Protein AF-U9UAR3-F1 (afdb_monomer)

Mean predicted aligned error: 10.17 Å

Foldseek 3Di:
DDDDDDDDDDDDDDDDDDDDDDDDDPPDPPPLQFAPDPDDPDPLDDPVVVSVVVCLLPVDPRPWHKDFAWQDKCVVQHQFLVSQCVGQAQFAQKKKWFAFPPFQKIKIKTGRGGAAAPQAAAFDQSIWIKMDGNVDDRVPIDIWTFQGRRQQWGNHSQWHGDGGPFQWTQHDRRSAFIFHDDDGTPDGRDPDRHGTHTPMMIMTRMDTDDD

Radius of gyration: 23.82 Å; Cα contacts (8 Å, |Δi|>4): 448; chains: 1; bounding box: 65×78×50 Å

Sequence (211 aa):
TKEIEPEAQTFEKIETQSTSTSNIPNIKPQIFRSANITNINSRIITLEHARLISKWINGLDVNASYEFKLIFRGSRNGFTSKKFHSICDNKSHTVTIIKVRDSSEILGGYNPIDWKSGGYYTATNDSFIFSFDENQDINNHILSRVMDSDVAISNHTQRGPSFGEKDLILRGASLDNCVCSKTFYDKAIRNSSSKFSLEDYEIFQITKKIF

pLDDT: mean 85.09, std 21.93, range [29.12, 98.88]

Structure (mmCIF, N/CA/C/O backbone):
data_AF-U9UAR3-F1
#
_entry.id   AF-U9UAR3-F1
#
loop_
_atom_site.group_PDB
_atom_site.id
_atom_site.type_symbol
_atom_site.label_atom_id
_atom_site.label_alt_id
_atom_site.label_comp_id
_atom_site.label_asym_id
_atom_site.label_entity_id
_atom_site.label_seq_id
_atom_site.pdbx_PDB_ins_code
_atom_site.Cartn_x
_atom_site.Cartn_y
_atom_site.Cartn_z
_atom_site.occupancy
_atom_site.B_iso_or_equiv
_atom_site.auth_seq_id
_atom_site.auth_comp_id
_atom_site.auth_asym_id
_atom_site.auth_atom_id
_atom_site.pdbx_PDB_model_num
ATOM 1 N N . THR A 1 1 ? -42.049 56.195 -35.254 1.00 50.53 1 THR A N 1
ATOM 2 C CA . THR A 1 1 ? -41.086 55.263 -34.637 1.00 50.53 1 THR A CA 1
ATOM 3 C C . THR A 1 1 ? -40.754 55.797 -33.261 1.00 50.53 1 THR A C 1
ATOM 5 O O . THR A 1 1 ? -40.075 56.806 -33.160 1.00 50.53 1 THR A O 1
ATOM 8 N N . LYS A 1 2 ? -41.373 55.230 -32.221 1.00 41.03 2 LYS A N 1
ATOM 9 C CA . LYS A 1 2 ? -41.191 55.627 -30.818 1.00 41.03 2 LYS A CA 1
ATOM 10 C C . LYS A 1 2 ? -40.773 54.392 -30.021 1.00 41.03 2 LYS A C 1
ATOM 12 O O . LYS A 1 2 ? -41.342 53.325 -30.240 1.00 41.03 2 LYS A O 1
ATOM 17 N N . GLU A 1 3 ? -39.762 54.581 -29.181 1.00 41.19 3 GLU A N 1
ATOM 18 C CA . GLU A 1 3 ? -39.211 53.641 -28.201 1.00 41.19 3 GLU A CA 1
ATOM 19 C C . GLU A 1 3 ? -40.262 53.170 -27.193 1.00 41.19 3 GLU A C 1
ATOM 21 O O . GLU A 1 3 ? -41.165 53.933 -26.843 1.00 41.19 3 GLU A O 1
ATOM 26 N N . ILE A 1 4 ? -40.093 51.943 -26.691 1.00 42.28 4 ILE A N 1
ATOM 27 C CA . ILE A 1 4 ? -40.690 51.472 -25.437 1.00 42.28 4 ILE A CA 1
ATOM 28 C C . ILE A 1 4 ? -39.623 50.633 -24.709 1.00 42.28 4 ILE A C 1
ATOM 30 O O . ILE A 1 4 ? -39.126 49.649 -25.258 1.00 42.28 4 ILE A O 1
ATOM 34 N N . GLU A 1 5 ? -39.247 51.086 -23.510 1.00 48.34 5 GLU A N 1
ATOM 35 C CA . GLU A 1 5 ? -38.383 50.417 -22.523 1.00 48.34 5 GLU A CA 1
ATOM 36 C C . GLU A 1 5 ? -39.034 49.148 -21.930 1.00 48.34 5 GLU A C 1
ATOM 38 O O . GLU A 1 5 ? -40.257 49.007 -21.979 1.00 48.34 5 GLU A O 1
ATOM 43 N N . PRO A 1 6 ? -38.252 48.222 -21.338 1.00 37.41 6 PRO A N 1
ATOM 44 C CA . PRO A 1 6 ? -38.788 46.990 -20.769 1.00 37.41 6 PRO A CA 1
ATOM 45 C C . PRO A 1 6 ? -39.408 47.204 -19.377 1.00 37.41 6 PRO A C 1
ATOM 47 O O . PRO A 1 6 ? -38.785 47.776 -18.483 1.00 37.41 6 PRO A O 1
ATOM 50 N N . GLU A 1 7 ? -40.615 46.672 -19.166 1.00 40.31 7 GLU A N 1
ATOM 51 C CA . GLU A 1 7 ? -41.246 46.589 -17.845 1.00 40.31 7 GLU A CA 1
ATOM 52 C C . GLU A 1 7 ? -40.621 45.465 -17.000 1.00 40.31 7 GLU A C 1
ATOM 54 O O . GLU A 1 7 ? -40.504 44.314 -17.426 1.00 40.31 7 GLU A O 1
ATOM 59 N N . ALA A 1 8 ? -40.234 45.811 -15.771 1.00 36.25 8 ALA A N 1
ATOM 60 C CA . ALA A 1 8 ? -39.782 44.881 -14.747 1.00 36.25 8 ALA A CA 1
ATOM 61 C C . ALA A 1 8 ? -40.973 44.109 -14.154 1.00 36.25 8 ALA A C 1
ATOM 63 O O . ALA A 1 8 ? -41.923 44.714 -13.661 1.00 36.25 8 ALA A O 1
ATOM 64 N N . GLN A 1 9 ? -40.903 42.776 -14.150 1.00 37.38 9 GLN A N 1
ATOM 65 C CA . GLN A 1 9 ? -41.860 41.930 -13.434 1.00 37.38 9 GLN A CA 1
ATOM 66 C C . GLN A 1 9 ? -41.361 41.631 -12.017 1.00 37.38 9 GLN A C 1
ATOM 68 O O . GLN A 1 9 ? -40.320 41.010 -11.803 1.00 37.38 9 GLN A O 1
ATOM 73 N N . THR A 1 10 ? -42.139 42.100 -11.050 1.00 32.00 10 THR A N 1
ATOM 74 C CA . THR A 1 10 ? -42.071 41.804 -9.620 1.00 32.00 10 THR A CA 1
ATOM 75 C C . THR A 1 10 ? -42.474 40.351 -9.359 1.00 32.00 10 THR A C 1
ATOM 77 O O . THR A 1 10 ? -43.564 39.929 -9.733 1.00 32.00 10 THR A O 1
ATOM 80 N N . PHE A 1 11 ? -41.619 39.588 -8.675 1.00 35.88 11 PHE A N 1
ATOM 81 C CA . PHE A 1 11 ? -41.971 38.260 -8.170 1.00 35.88 11 PHE A CA 1
ATOM 82 C C . PHE A 1 11 ? -42.645 38.388 -6.801 1.00 35.88 11 PHE A C 1
ATOM 84 O O . PHE A 1 11 ? -42.019 38.806 -5.825 1.00 35.88 11 PHE A O 1
ATOM 91 N N . GLU A 1 12 ? -43.926 38.026 -6.734 1.00 35.41 12 GLU A N 1
ATOM 92 C CA . GLU A 1 12 ? -44.655 37.858 -5.479 1.00 35.41 12 GLU A CA 1
ATOM 93 C C . GLU A 1 12 ? -44.109 36.666 -4.682 1.00 35.41 12 GLU A C 1
ATOM 95 O O . GLU A 1 12 ? -43.843 35.579 -5.198 1.00 35.41 12 GLU A O 1
ATOM 100 N N . LYS A 1 13 ? -43.935 36.903 -3.383 1.00 36.81 13 LYS A N 1
ATOM 101 C CA . LYS A 1 13 ? -43.425 35.962 -2.393 1.00 36.81 13 LYS A CA 1
ATOM 102 C C . LYS A 1 13 ? -44.577 35.061 -1.941 1.00 36.81 13 LYS A C 1
ATOM 104 O O . LYS A 1 13 ? -45.464 35.524 -1.231 1.00 36.81 13 LYS A O 1
ATOM 109 N N . ILE A 1 14 ? -44.561 33.785 -2.323 1.00 33.44 14 ILE A N 1
ATOM 110 C CA . ILE A 1 14 ? -45.525 32.802 -1.811 1.00 33.44 14 ILE A CA 1
ATOM 111 C C . ILE A 1 14 ? -44.894 32.076 -0.621 1.00 33.44 14 ILE A C 1
ATOM 113 O O . ILE A 1 14 ? -44.074 31.173 -0.780 1.00 33.44 14 ILE A O 1
ATOM 117 N N . GLU A 1 15 ? -45.280 32.489 0.586 1.00 37.28 15 GLU A N 1
ATOM 118 C CA . GLU A 1 15 ? -45.146 31.677 1.797 1.00 37.28 15 GLU A CA 1
ATOM 119 C C . GLU A 1 15 ? -46.150 30.522 1.735 1.00 37.28 15 GLU A C 1
ATOM 121 O O . GLU A 1 15 ? -47.346 30.735 1.538 1.00 37.28 15 GLU A O 1
ATOM 126 N N . THR A 1 16 ? -45.676 29.292 1.928 1.00 30.34 16 THR A N 1
ATOM 127 C CA . THR A 1 16 ? -46.547 28.144 2.203 1.00 30.34 16 THR A CA 1
ATOM 128 C C . THR A 1 16 ? -46.107 27.410 3.460 1.00 30.34 16 THR A C 1
ATOM 130 O O . THR A 1 16 ? -44.930 27.322 3.802 1.00 30.34 16 THR A O 1
ATOM 133 N N . GLN A 1 17 ? -47.142 26.987 4.176 1.00 29.67 17 GLN A N 1
ATOM 134 C CA . GLN A 1 17 ? -47.210 26.670 5.591 1.00 29.67 17 GLN A CA 1
ATOM 135 C C . GLN A 1 17 ? 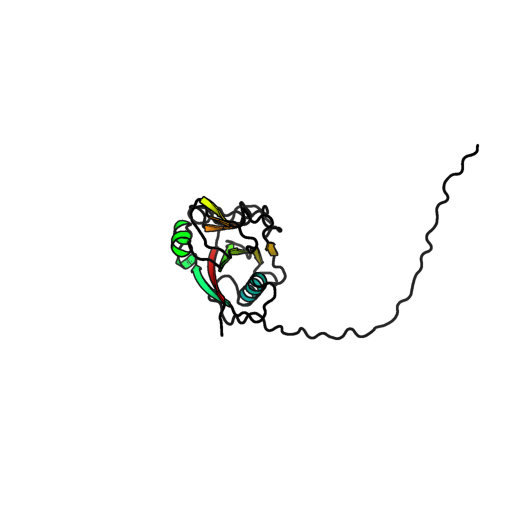-46.470 25.394 5.992 1.00 29.67 17 GLN A C 1
ATOM 137 O O . GLN A 1 17 ? -46.349 24.427 5.244 1.00 29.67 17 GLN A O 1
ATOM 142 N N . SER A 1 18 ? -46.062 25.394 7.255 1.00 38.06 18 SER A N 1
ATOM 143 C CA . SER A 1 18 ? -45.643 24.238 8.030 1.00 38.06 18 SER A CA 1
ATOM 144 C C . SER A 1 18 ? -46.792 23.241 8.230 1.00 38.06 18 SER A C 1
ATOM 146 O O . SER A 1 18 ? -47.824 23.575 8.807 1.00 38.06 18 SER A O 1
ATOM 148 N N . THR A 1 19 ? -46.574 21.980 7.849 1.00 29.12 19 THR A N 1
ATOM 149 C CA . THR A 1 19 ? -47.419 20.848 8.264 1.00 29.12 19 THR A CA 1
ATOM 150 C C . THR A 1 19 ? -46.572 19.638 8.662 1.00 29.12 19 THR A C 1
ATOM 152 O O . THR A 1 19 ? -45.932 18.998 7.834 1.00 29.12 19 THR A O 1
ATOM 155 N N . SER A 1 20 ? -46.576 19.386 9.973 1.00 31.42 20 SER A N 1
ATOM 156 C CA . SER A 1 20 ? -46.607 18.096 10.683 1.00 31.42 20 SER A CA 1
ATOM 157 C C . SER A 1 20 ? -46.073 16.820 10.006 1.00 31.42 20 SER A C 1
ATOM 159 O O . SER A 1 20 ? -46.693 16.258 9.108 1.00 31.42 20 SER A O 1
ATOM 161 N N . THR A 1 21 ? -44.993 16.306 10.604 1.00 42.50 21 THR A N 1
ATOM 162 C CA . THR A 1 21 ? -44.703 14.893 10.931 1.00 42.50 21 THR A CA 1
ATOM 163 C C . THR A 1 21 ? -45.457 13.804 10.155 1.00 42.50 21 THR A C 1
ATOM 165 O O . THR A 1 21 ? -46.559 13.405 10.536 1.00 42.50 21 THR A O 1
ATOM 168 N N . SER A 1 22 ? -44.779 13.195 9.181 1.00 33.50 22 SER A N 1
ATOM 169 C CA . SER A 1 22 ? -45.100 11.858 8.675 1.00 33.50 22 SER A CA 1
ATOM 170 C C . SER A 1 22 ? -43.899 10.924 8.855 1.00 33.50 22 SER A C 1
ATOM 172 O O . SER A 1 22 ? -42.832 11.150 8.289 1.00 33.50 22 SER A O 1
ATOM 174 N N . ASN A 1 23 ? -44.107 9.900 9.684 1.00 39.69 23 ASN A N 1
ATOM 175 C CA . ASN A 1 23 ? -43.283 8.721 9.959 1.00 39.69 23 ASN A CA 1
ATOM 176 C C . ASN A 1 23 ? -42.205 8.389 8.911 1.00 39.69 23 ASN A C 1
ATOM 178 O O . ASN A 1 23 ? -42.493 7.783 7.879 1.00 39.69 23 ASN A O 1
ATOM 182 N N . ILE A 1 24 ? -40.945 8.682 9.238 1.00 39.97 24 ILE A N 1
ATOM 183 C CA . ILE A 1 24 ? -39.793 8.055 8.586 1.00 39.97 24 ILE A CA 1
ATOM 184 C C . ILE A 1 24 ? -39.652 6.661 9.213 1.00 39.97 24 ILE A C 1
ATOM 186 O O . ILE A 1 24 ? -39.483 6.578 10.435 1.00 39.97 24 ILE A O 1
ATOM 190 N N . PRO A 1 25 ? -39.734 5.556 8.449 1.00 32.88 25 PRO A N 1
ATOM 191 C CA . PRO A 1 25 ? -39.478 4.237 9.002 1.00 32.88 25 PRO A CA 1
ATOM 192 C C . PRO A 1 25 ? -38.058 4.230 9.556 1.00 32.88 25 PRO A C 1
ATOM 194 O O . PRO A 1 25 ? -37.105 4.532 8.840 1.00 32.88 25 PRO A O 1
ATOM 197 N N . ASN A 1 26 ? -37.921 3.904 10.838 1.00 37.69 26 ASN A N 1
ATOM 198 C CA . ASN A 1 26 ? -36.631 3.709 11.474 1.00 37.69 26 ASN A CA 1
ATOM 199 C C . ASN A 1 26 ? -35.983 2.466 10.844 1.00 37.69 26 ASN A C 1
ATOM 201 O O . ASN A 1 26 ? -36.207 1.335 11.286 1.00 37.69 26 ASN A O 1
ATOM 205 N N . ILE A 1 27 ? -35.247 2.668 9.748 1.00 40.50 27 ILE A N 1
ATOM 206 C CA . ILE A 1 27 ? -34.432 1.636 9.122 1.00 40.50 27 ILE A CA 1
ATOM 207 C C . ILE A 1 27 ? -33.310 1.359 10.117 1.00 40.50 27 ILE A C 1
ATOM 209 O O . ILE A 1 27 ? -32.297 2.055 10.147 1.00 40.50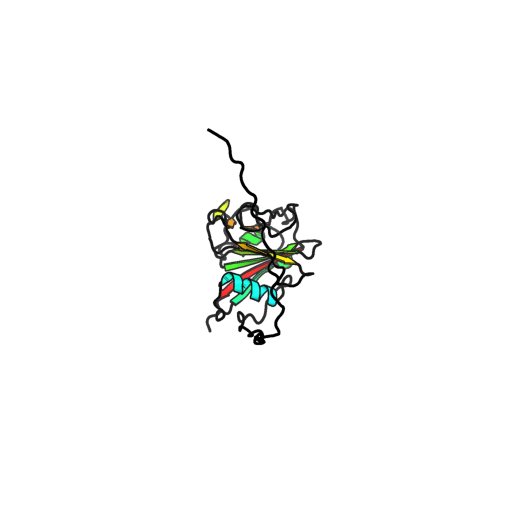 27 ILE A O 1
ATOM 213 N N . LYS A 1 28 ? -33.509 0.343 10.966 1.00 40.50 28 LYS A N 1
ATOM 214 C CA . LYS A 1 28 ? -32.413 -0.257 11.730 1.00 40.50 28 LYS A CA 1
ATOM 215 C C . LYS A 1 28 ? -31.268 -0.507 10.746 1.00 40.50 28 LYS A C 1
ATOM 217 O O . LYS A 1 28 ? -31.549 -1.072 9.685 1.00 40.50 28 LYS A O 1
ATOM 222 N N . PRO A 1 29 ? -30.019 -0.120 11.060 1.00 42.44 29 PRO A N 1
ATOM 223 C CA . PRO A 1 29 ? -28.899 -0.408 10.183 1.00 42.44 29 PRO A CA 1
ATOM 224 C C . PRO A 1 29 ? -28.884 -1.917 9.972 1.00 42.44 29 PRO A C 1
ATOM 226 O O . PRO A 1 29 ? -28.673 -2.686 10.912 1.00 42.44 29 PRO A O 1
ATOM 229 N N . GLN A 1 30 ? -29.216 -2.349 8.753 1.00 40.97 30 GLN A N 1
ATOM 230 C CA . GLN A 1 30 ? -29.064 -3.744 8.400 1.00 40.97 30 GLN A CA 1
ATOM 231 C C . GLN A 1 30 ? -27.583 -4.036 8.566 1.00 40.97 30 GLN A C 1
ATOM 233 O O . GLN A 1 30 ? -26.743 -3.430 7.901 1.00 40.97 30 GLN A O 1
ATOM 238 N N . ILE A 1 31 ? -27.268 -4.930 9.499 1.00 48.50 31 ILE A N 1
ATOM 239 C CA . ILE A 1 31 ? -25.950 -5.532 9.611 1.00 48.50 31 ILE A CA 1
ATOM 240 C C . ILE A 1 31 ? -25.782 -6.341 8.326 1.00 48.50 31 ILE A C 1
ATOM 242 O O . ILE A 1 31 ? -26.127 -7.519 8.250 1.00 48.50 31 ILE A O 1
ATOM 246 N N . PHE A 1 32 ? -25.318 -5.667 7.276 1.00 42.44 32 PHE A N 1
ATOM 247 C CA . PHE A 1 32 ? -24.764 -6.313 6.108 1.00 42.44 32 PHE A CA 1
ATOM 248 C C . PHE A 1 32 ? -23.647 -7.196 6.643 1.00 42.44 32 PHE A C 1
ATOM 250 O O . PHE A 1 32 ? -22.717 -6.703 7.285 1.00 42.44 32 PHE A O 1
ATOM 257 N N . ARG A 1 33 ? -23.770 -8.510 6.446 1.00 49.16 33 ARG A N 1
ATOM 258 C CA . ARG A 1 33 ? -22.692 -9.454 6.732 1.00 49.16 33 ARG A CA 1
ATOM 259 C C . ARG A 1 33 ? -21.509 -9.028 5.863 1.00 49.16 33 ARG A C 1
ATOM 261 O O . ARG A 1 33 ? -21.483 -9.282 4.667 1.00 49.16 33 ARG A O 1
ATOM 268 N N . SER A 1 34 ? -20.609 -8.253 6.460 1.00 55.12 34 SER A N 1
ATOM 269 C CA . SER A 1 34 ? -19.388 -7.752 5.842 1.00 55.12 34 SER A CA 1
ATOM 270 C C . SER A 1 34 ? -18.512 -8.929 5.434 1.00 55.12 34 SER A C 1
ATOM 272 O O . SER A 1 34 ? -18.626 -9.989 6.051 1.00 55.12 34 SER A O 1
ATOM 274 N N . ALA A 1 35 ? -17.581 -8.713 4.498 1.00 58.19 35 ALA A N 1
ATOM 275 C CA . ALA A 1 35 ? -16.504 -9.653 4.186 1.00 58.19 35 ALA A CA 1
ATOM 276 C C . ALA A 1 35 ? -16.041 -10.402 5.452 1.00 58.19 35 ALA A C 1
ATOM 278 O O . ALA A 1 35 ? -15.703 -9.766 6.458 1.00 58.19 35 ALA A O 1
ATOM 279 N N . ASN A 1 36 ? -16.080 -11.741 5.420 1.00 65.81 36 ASN A N 1
ATOM 280 C CA . ASN A 1 36 ? -15.777 -12.602 6.571 1.00 65.81 36 ASN A CA 1
ATOM 281 C C . ASN A 1 36 ? -14.267 -12.595 6.863 1.00 65.81 36 ASN A C 1
ATOM 283 O O . ASN A 1 36 ? -13.574 -13.588 6.641 1.00 65.81 36 ASN A O 1
ATOM 287 N N . ILE A 1 37 ? -13.752 -11.456 7.320 1.00 69.25 37 ILE A N 1
ATOM 288 C CA . ILE A 1 37 ? -12.420 -11.299 7.892 1.00 69.25 37 ILE A CA 1
ATOM 289 C C . ILE A 1 37 ? -12.605 -11.350 9.403 1.00 69.25 37 ILE A C 1
ATOM 291 O O . ILE A 1 37 ? -13.311 -10.520 9.992 1.00 69.25 37 ILE A O 1
ATOM 295 N N . THR A 1 38 ? -12.005 -12.360 10.022 1.00 74.69 38 THR A N 1
ATOM 296 C CA . THR A 1 38 ? -12.091 -12.603 11.467 1.00 74.69 38 THR A CA 1
ATOM 297 C C . THR A 1 38 ? -10.845 -12.138 12.207 1.00 74.69 38 THR A C 1
ATOM 299 O O . THR A 1 38 ? -10.922 -11.857 13.397 1.00 74.69 38 THR A O 1
ATOM 302 N N . ASN A 1 39 ? -9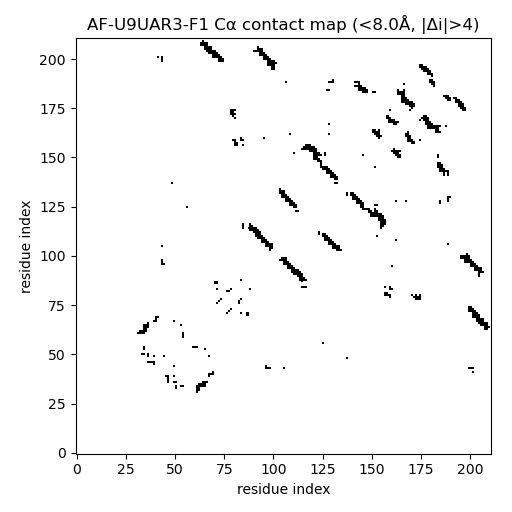.711 -12.028 11.514 1.00 84.31 39 ASN A N 1
ATOM 303 C CA . ASN A 1 39 ? -8.455 -11.554 12.072 1.00 84.31 39 ASN A CA 1
ATOM 304 C C . ASN A 1 39 ? -7.565 -10.960 10.969 1.00 84.31 39 ASN A C 1
ATOM 306 O O . ASN A 1 39 ? -7.660 -11.358 9.807 1.00 84.31 39 ASN A O 1
ATOM 310 N N . ILE A 1 40 ? -6.680 -10.043 11.350 1.00 93.00 40 ILE A N 1
ATOM 311 C CA . ILE A 1 40 ? -5.589 -9.532 10.525 1.00 93.00 40 ILE A CA 1
ATOM 312 C C . ILE A 1 40 ? -4.319 -9.438 11.378 1.00 93.00 40 ILE A C 1
ATOM 314 O O . ILE A 1 40 ? -4.330 -8.886 12.473 1.00 93.00 40 ILE A O 1
ATOM 318 N N . ASN A 1 41 ? -3.201 -9.963 10.870 1.00 95.69 41 ASN A N 1
ATOM 319 C CA . ASN A 1 41 ? -1.889 -9.805 11.505 1.00 95.69 41 ASN A CA 1
ATOM 320 C C . ASN A 1 41 ? -1.256 -8.477 11.069 1.00 95.69 41 ASN A C 1
ATOM 322 O O . ASN A 1 41 ? -0.301 -8.462 10.293 1.00 95.69 41 ASN A O 1
ATOM 326 N N . SER A 1 42 ? -1.831 -7.378 11.545 1.00 97.50 42 SER A N 1
ATOM 327 C CA . SER A 1 42 ? -1.402 -6.013 11.252 1.00 97.50 42 SER A CA 1
ATOM 328 C C . SER A 1 42 ? -0.998 -5.299 12.537 1.00 97.50 42 SER A C 1
ATOM 330 O O . SER A 1 42 ? -1.614 -5.508 13.583 1.00 97.50 42 SER A O 1
ATOM 332 N N . ARG A 1 43 ? 0.041 -4.463 12.456 1.00 97.81 43 ARG A N 1
ATOM 333 C CA . ARG A 1 43 ? 0.430 -3.537 13.536 1.00 97.81 43 ARG A CA 1
ATOM 334 C C . ARG A 1 43 ? 0.006 -2.094 13.262 1.00 97.81 43 ARG A C 1
ATOM 336 O O . ARG A 1 43 ? 0.124 -1.280 14.167 1.00 97.81 43 ARG A O 1
ATOM 343 N N . ILE A 1 44 ? -0.447 -1.794 12.042 1.00 98.44 44 ILE A N 1
ATOM 344 C CA . ILE A 1 44 ? -0.753 -0.428 11.588 1.00 98.44 44 ILE A CA 1
ATOM 345 C C . ILE A 1 44 ? -2.266 -0.209 11.494 1.00 98.44 44 ILE A C 1
ATOM 347 O O . ILE A 1 44 ? -2.792 0.776 11.989 1.00 98.44 44 ILE A O 1
ATOM 351 N N . ILE A 1 45 ? -2.986 -1.144 10.875 1.00 97.75 45 ILE A N 1
ATOM 352 C CA . ILE A 1 45 ? -4.441 -1.074 10.696 1.00 97.75 45 ILE A CA 1
ATOM 353 C C . ILE A 1 45 ? -5.197 -2.092 11.551 1.00 97.75 45 ILE A C 1
ATOM 355 O O . ILE A 1 45 ? -4.690 -3.171 11.869 1.00 97.75 45 ILE A O 1
ATOM 359 N N . THR A 1 46 ? -6.449 -1.764 11.864 1.00 95.81 46 THR A N 1
ATOM 360 C CA . THR A 1 46 ? -7.391 -2.644 12.571 1.00 95.81 46 THR A CA 1
ATOM 361 C C . THR A 1 46 ? -8.152 -3.570 11.612 1.00 95.81 46 THR A C 1
ATOM 363 O O . THR A 1 46 ? -8.069 -3.463 10.386 1.00 95.81 46 THR A O 1
ATOM 366 N N . LEU A 1 47 ? -8.962 -4.472 12.174 1.00 92.56 47 LEU A N 1
ATOM 367 C CA . LEU A 1 47 ? -9.849 -5.341 11.399 1.00 92.56 47 LEU A CA 1
ATOM 368 C C . LEU A 1 47 ? -10.904 -4.560 10.591 1.00 92.56 47 LEU A C 1
ATOM 370 O O . LEU A 1 47 ? -11.293 -4.992 9.508 1.00 92.56 47 LEU A O 1
ATOM 374 N N . GLU A 1 48 ? -11.361 -3.413 11.093 1.00 92.75 48 GLU A N 1
ATOM 375 C CA . GLU A 1 48 ? -12.355 -2.576 10.410 1.00 92.75 48 GLU A CA 1
ATOM 376 C C . GLU A 1 48 ? -11.785 -1.943 9.140 1.00 92.75 48 GLU A C 1
ATOM 378 O O . GLU A 1 48 ? -12.407 -2.029 8.080 1.00 92.75 48 GLU A O 1
ATOM 383 N N . HIS A 1 49 ? -10.555 -1.432 9.210 1.00 95.81 49 HIS A N 1
ATOM 384 C CA . HIS A 1 49 ? -9.805 -0.972 8.042 1.00 95.81 49 HIS A CA 1
ATOM 385 C C . HIS A 1 49 ? -9.669 -2.078 6.989 1.00 95.81 49 HIS A C 1
ATOM 387 O O . HIS A 1 49 ? -9.960 -1.857 5.815 1.00 95.81 49 HIS A O 1
ATOM 393 N N . ALA A 1 50 ? -9.301 -3.297 7.399 1.00 93.94 50 ALA A N 1
ATOM 394 C CA . ALA A 1 50 ? -9.170 -4.430 6.482 1.00 93.94 50 ALA A CA 1
ATOM 395 C C . ALA A 1 50 ? -10.500 -4.798 5.791 1.00 93.94 50 ALA A C 1
ATOM 397 O O . ALA A 1 50 ? -10.529 -5.087 4.589 1.00 93.94 50 ALA A O 1
ATOM 398 N N . ARG A 1 51 ? -11.619 -4.752 6.528 1.00 90.94 51 ARG A N 1
ATOM 399 C CA . ARG A 1 51 ? -12.967 -4.971 5.970 1.00 90.94 51 ARG A CA 1
ATOM 400 C C . ARG A 1 51 ? -13.342 -3.890 4.965 1.00 90.94 51 ARG A C 1
ATOM 402 O O . ARG A 1 51 ? -13.890 -4.211 3.911 1.00 90.94 51 ARG A O 1
ATOM 409 N N . LEU A 1 52 ? -13.026 -2.634 5.263 1.00 93.19 52 LEU A N 1
ATOM 410 C CA . LEU A 1 52 ? -13.295 -1.518 4.367 1.00 93.19 52 LEU A CA 1
ATOM 411 C C . LEU A 1 52 ? -12.462 -1.607 3.079 1.00 93.19 52 LEU A C 1
ATOM 413 O O . LEU A 1 52 ? -13.023 -1.514 1.990 1.00 93.19 52 LEU A O 1
ATOM 417 N N . ILE A 1 53 ? -11.164 -1.905 3.183 1.00 94.94 53 ILE A N 1
ATOM 418 C CA . ILE A 1 53 ? -10.300 -2.146 2.016 1.00 94.94 53 ILE A CA 1
ATOM 419 C C . ILE A 1 53 ? -10.860 -3.286 1.156 1.00 94.94 53 ILE A C 1
ATOM 421 O O . ILE A 1 53 ? -10.947 -3.167 -0.064 1.00 94.94 53 ILE A O 1
ATOM 425 N N . SER A 1 54 ? -11.319 -4.371 1.782 1.00 91.19 54 SER A N 1
ATOM 426 C CA . SER A 1 54 ? -11.924 -5.504 1.065 1.00 91.19 54 SER A CA 1
ATOM 427 C C . SER A 1 54 ? -13.192 -5.128 0.307 1.00 91.19 54 SER A C 1
ATOM 429 O O . SER A 1 54 ? -13.419 -5.615 -0.801 1.00 91.19 54 SER A O 1
ATOM 431 N N . LYS A 1 55 ? -14.007 -4.231 0.873 1.00 89.94 55 LYS A N 1
ATOM 432 C CA . LYS A 1 55 ? -15.180 -3.682 0.185 1.00 89.94 55 LYS A CA 1
ATOM 433 C C . LYS A 1 55 ? -14.769 -2.944 -1.092 1.00 89.94 55 LYS A C 1
ATOM 435 O O . LYS A 1 55 ? -15.436 -3.088 -2.112 1.00 89.94 55 LYS A O 1
ATOM 440 N N . TRP A 1 56 ? -13.668 -2.192 -1.065 1.00 93.94 56 TRP A N 1
ATOM 441 C CA . TRP A 1 56 ? -13.187 -1.457 -2.239 1.00 93.94 56 TRP A CA 1
ATOM 442 C C . TRP A 1 56 ? -12.632 -2.349 -3.345 1.00 93.94 56 TRP A C 1
ATOM 444 O O . TRP A 1 56 ? -12.786 -1.982 -4.510 1.00 93.94 56 TRP A O 1
ATOM 454 N N . ILE A 1 57 ? -12.040 -3.495 -2.984 1.00 91.44 57 ILE A N 1
ATOM 455 C CA . ILE A 1 57 ? -11.551 -4.512 -3.930 1.00 91.44 57 ILE A CA 1
ATOM 456 C C . ILE A 1 57 ? -12.722 -5.175 -4.673 1.00 91.44 57 ILE A C 1
ATOM 458 O O . ILE A 1 57 ? -12.629 -5.408 -5.871 1.00 91.44 57 ILE A O 1
ATOM 462 N N . ASN A 1 58 ? -13.840 -5.445 -3.991 1.00 78.88 58 ASN A N 1
ATOM 463 C CA . ASN A 1 58 ? -14.948 -6.226 -4.562 1.00 78.88 58 ASN A CA 1
ATOM 464 C C . ASN A 1 58 ? -16.091 -5.434 -5.177 1.00 78.88 58 ASN A C 1
ATOM 466 O O . ASN A 1 58 ? -16.998 -6.037 -5.754 1.00 78.88 58 ASN A O 1
ATOM 470 N N . GLY A 1 59 ? -16.128 -4.120 -4.974 1.00 67.81 59 GLY A N 1
ATOM 471 C CA . GLY A 1 59 ? -17.290 -3.310 -5.316 1.00 67.81 59 GLY A CA 1
ATOM 472 C C . GLY A 1 59 ? -18.472 -3.581 -4.379 1.00 67.81 59 GLY A C 1
ATOM 473 O O . GLY A 1 59 ? -18.854 -2.668 -3.656 1.00 67.81 59 GLY A O 1
ATOM 474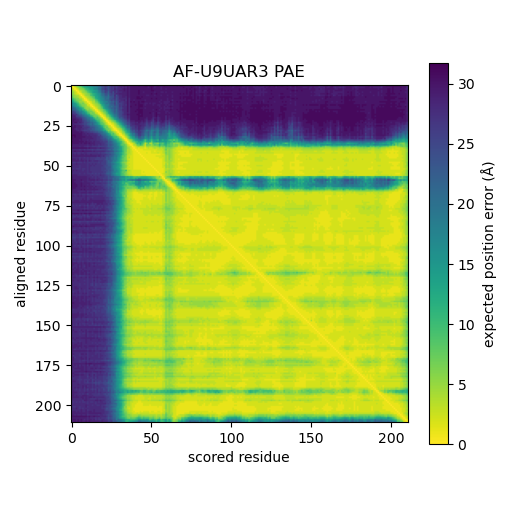 N N . LEU A 1 60 ? -19.042 -4.801 -4.370 1.00 54.34 60 LEU A N 1
ATOM 475 C CA . LEU A 1 60 ? -20.261 -5.172 -3.624 1.00 54.34 60 LEU A CA 1
ATOM 476 C C . LEU A 1 60 ? -20.449 -6.680 -3.297 1.00 54.34 60 LEU A C 1
ATOM 478 O O . LEU A 1 60 ? -21.454 -7.013 -2.671 1.00 54.34 60 LEU A O 1
ATOM 482 N N . ASP A 1 61 ? -19.552 -7.605 -3.679 1.00 65.19 61 ASP A N 1
ATOM 483 C CA . ASP A 1 61 ? -19.719 -9.034 -3.319 1.00 65.19 61 ASP A CA 1
ATOM 484 C C . ASP A 1 61 ? -19.475 -9.261 -1.814 1.00 65.19 61 ASP A C 1
ATOM 486 O O . ASP A 1 61 ? -18.347 -9.490 -1.364 1.00 65.19 61 ASP A O 1
ATOM 490 N N . VAL A 1 62 ? -20.562 -9.171 -1.043 1.00 59.91 62 VAL A N 1
ATOM 491 C CA . VAL A 1 62 ? -20.611 -9.361 0.415 1.00 59.91 62 VAL A CA 1
ATOM 492 C C . VAL A 1 62 ? -20.332 -10.802 0.849 1.00 59.91 62 VAL A C 1
ATOM 494 O O . VAL A 1 62 ? -20.020 -11.033 2.015 1.00 59.91 62 VAL A O 1
ATOM 497 N N . ASN A 1 63 ? -20.411 -11.770 -0.069 1.00 62.34 63 ASN A N 1
ATOM 498 C CA . ASN A 1 63 ? -20.235 -13.188 0.248 1.00 62.34 63 ASN A CA 1
ATOM 499 C C . ASN A 1 63 ? -18.776 -13.644 0.127 1.00 62.34 63 ASN A C 1
ATOM 501 O O . ASN A 1 63 ? -18.415 -14.708 0.633 1.00 62.34 63 ASN A O 1
ATOM 505 N N . ALA A 1 64 ? -17.917 -12.850 -0.511 1.00 65.75 64 ALA A N 1
ATOM 506 C CA . ALA A 1 64 ? -16.499 -13.152 -0.597 1.00 65.75 64 ALA A CA 1
ATOM 507 C C . ALA A 1 64 ? -15.810 -12.970 0.767 1.00 65.75 64 ALA A C 1
ATOM 509 O O . ALA A 1 64 ? -15.839 -11.904 1.387 1.00 65.75 64 ALA A O 1
ATOM 510 N N . SER A 1 65 ? -15.135 -14.023 1.224 1.00 75.50 65 SER A N 1
ATOM 511 C CA . SER A 1 65 ? -14.207 -13.951 2.349 1.00 75.50 65 SER A CA 1
ATOM 512 C C . SER A 1 65 ? -12.792 -13.768 1.819 1.00 75.50 65 SER A C 1
ATOM 514 O O . SER A 1 65 ? -12.379 -14.462 0.889 1.00 75.50 65 SER A O 1
ATOM 516 N N . TYR A 1 66 ? -12.051 -12.840 2.417 1.00 80.81 66 TYR A N 1
ATOM 517 C CA . TYR A 1 66 ? -10.651 -12.609 2.095 1.00 80.81 66 TYR A CA 1
ATOM 518 C C . TYR A 1 66 ? -9.749 -12.938 3.263 1.00 80.81 66 TYR A C 1
ATOM 520 O O . TYR A 1 66 ? -10.072 -12.689 4.426 1.00 80.81 66 TYR A O 1
ATOM 528 N N . GLU A 1 67 ? -8.579 -13.453 2.921 1.00 89.12 67 GLU A N 1
ATOM 529 C CA . GLU A 1 67 ? -7.457 -13.547 3.833 1.00 89.12 67 GLU A CA 1
ATOM 530 C C . GLU A 1 67 ? -6.430 -12.467 3.514 1.00 89.12 67 GLU A C 1
ATOM 532 O O . GLU A 1 67 ? -6.006 -12.330 2.369 1.00 89.12 67 GLU A O 1
ATOM 537 N N . PHE A 1 68 ? -6.016 -11.729 4.544 1.00 94.19 68 PHE A N 1
ATOM 538 C CA . PHE A 1 68 ? -4.900 -10.791 4.485 1.00 94.19 68 PHE A CA 1
ATOM 539 C C . PHE A 1 68 ? -3.651 -11.522 4.964 1.00 94.19 68 PHE A C 1
ATOM 541 O O . PHE A 1 68 ? -3.337 -11.541 6.158 1.00 94.19 68 PHE A O 1
ATOM 548 N N . LYS A 1 69 ? -2.932 -12.147 4.034 1.00 96.12 69 LYS A N 1
ATOM 549 C CA . LYS A 1 69 ? -1.688 -12.846 4.344 1.00 96.12 69 LYS A CA 1
ATOM 550 C C . LYS A 1 69 ? -0.536 -11.851 4.361 1.00 96.12 69 LYS A C 1
ATOM 552 O O . LYS A 1 69 ? -0.111 -11.380 3.311 1.00 96.12 69 LYS A O 1
ATOM 557 N N . LEU A 1 70 ? -0.003 -11.548 5.542 1.00 97.94 70 LEU A N 1
ATOM 558 C CA . LEU A 1 70 ? 1.181 -10.698 5.674 1.00 97.94 70 LEU A CA 1
ATOM 559 C C . LEU A 1 70 ? 2.383 -11.358 4.980 1.00 97.94 70 LEU A C 1
ATOM 561 O O . LEU A 1 70 ? 2.833 -12.426 5.402 1.00 97.94 70 LEU A O 1
ATOM 565 N N . ILE A 1 71 ? 2.914 -10.716 3.941 1.00 98.44 71 ILE A N 1
ATOM 566 C CA . ILE A 1 71 ? 4.097 -11.189 3.205 1.00 98.44 71 ILE A CA 1
ATOM 567 C C . ILE A 1 71 ? 5.334 -10.328 3.467 1.00 98.44 71 ILE A C 1
ATOM 569 O O . ILE A 1 71 ? 6.453 -10.811 3.310 1.00 98.44 71 ILE A O 1
ATOM 573 N N . PHE A 1 72 ? 5.147 -9.084 3.914 1.00 98.62 72 PHE A N 1
ATOM 574 C CA . PHE A 1 72 ? 6.232 -8.154 4.202 1.00 98.62 72 PHE A CA 1
ATOM 575 C C . PHE A 1 72 ? 5.870 -7.246 5.378 1.00 98.62 72 PHE A C 1
ATOM 577 O O . PHE A 1 72 ? 4.748 -6.750 5.445 1.00 98.62 72 PHE A O 1
ATOM 584 N N . ARG A 1 73 ? 6.833 -6.980 6.265 1.00 98.62 73 ARG A N 1
ATOM 585 C CA . ARG A 1 73 ? 6.744 -5.932 7.292 1.00 98.62 73 ARG A CA 1
ATOM 586 C C . ARG A 1 73 ? 8.086 -5.212 7.409 1.00 98.62 73 ARG A C 1
ATOM 588 O O . ARG A 1 73 ? 9.096 -5.875 7.646 1.00 98.62 73 ARG A O 1
ATOM 595 N N . GLY A 1 74 ? 8.105 -3.886 7.288 1.00 98.06 74 GLY A N 1
ATOM 596 C CA . GLY A 1 74 ? 9.314 -3.055 7.334 1.00 98.06 74 GLY A CA 1
ATOM 597 C C . GLY A 1 74 ? 10.166 -3.321 8.571 1.00 98.06 74 GLY A C 1
ATOM 598 O O . GLY A 1 74 ? 11.335 -3.683 8.446 1.00 98.06 74 GLY A O 1
ATOM 599 N N . SER A 1 75 ? 9.558 -3.296 9.756 1.00 98.06 75 SER A N 1
ATOM 600 C CA . SER A 1 75 ? 10.232 -3.598 11.028 1.00 98.06 75 SER A CA 1
ATOM 601 C C . SER A 1 75 ? 10.828 -5.013 11.129 1.00 98.06 75 SER A C 1
ATOM 603 O O . SER A 1 75 ? 11.713 -5.245 11.949 1.00 98.06 75 SER A O 1
ATOM 605 N N . ARG A 1 76 ? 10.392 -5.966 10.290 1.00 97.94 76 ARG A N 1
ATOM 606 C CA . ARG A 1 76 ? 10.940 -7.336 10.225 1.00 97.94 76 ARG A CA 1
ATOM 607 C C . ARG A 1 76 ? 11.948 -7.520 9.091 1.00 97.94 76 ARG A C 1
ATOM 609 O O . ARG A 1 76 ? 12.910 -8.270 9.233 1.00 97.94 76 ARG A O 1
ATOM 616 N N . ASN A 1 77 ? 11.682 -6.924 7.935 1.00 97.75 77 ASN A N 1
ATOM 617 C CA . ASN A 1 77 ? 12.368 -7.225 6.680 1.00 97.75 77 ASN A CA 1
ATOM 618 C C . ASN A 1 77 ? 13.348 -6.126 6.240 1.00 97.75 77 ASN A C 1
ATOM 620 O O . ASN A 1 77 ? 14.192 -6.382 5.377 1.00 97.75 77 ASN A O 1
ATOM 624 N N . GLY A 1 78 ? 13.265 -4.942 6.848 1.00 97.00 78 GLY A N 1
ATOM 625 C CA . GLY A 1 78 ? 14.052 -3.756 6.534 1.00 97.00 78 GLY A CA 1
ATOM 626 C C . GLY A 1 78 ? 13.348 -2.795 5.572 1.00 97.00 78 GLY A C 1
ATOM 627 O O . GLY A 1 78 ? 12.380 -3.133 4.893 1.00 97.00 78 GLY A O 1
ATOM 628 N N . PHE A 1 79 ? 13.881 -1.581 5.477 1.00 97.31 79 PHE A N 1
ATOM 629 C CA . PHE A 1 79 ? 13.294 -0.468 4.726 1.00 97.31 79 PHE A CA 1
ATOM 630 C C . PHE A 1 79 ? 14.058 -0.197 3.427 1.00 97.31 79 PHE A C 1
ATOM 632 O O . PHE A 1 79 ? 14.518 0.909 3.193 1.00 97.31 79 PHE A O 1
ATOM 639 N N . THR A 1 80 ? 14.247 -1.216 2.583 1.00 97.25 80 THR A N 1
ATOM 640 C CA . THR A 1 80 ? 14.969 -1.050 1.306 1.00 97.25 80 THR A CA 1
ATOM 641 C C . THR A 1 80 ? 14.146 -1.571 0.135 1.00 97.25 80 THR A C 1
ATOM 643 O O . THR A 1 80 ? 13.489 -2.609 0.245 1.00 97.25 80 THR A O 1
ATOM 646 N N . SER A 1 81 ? 14.237 -0.896 -1.014 1.00 97.06 81 SER A N 1
ATOM 647 C CA . SER A 1 81 ? 13.637 -1.344 -2.283 1.00 97.06 81 SER A CA 1
ATOM 648 C C . SER A 1 81 ? 14.104 -2.747 -2.674 1.00 97.06 81 SER A C 1
ATOM 650 O O . SER A 1 81 ? 13.303 -3.587 -3.069 1.00 97.06 81 SER A O 1
ATOM 652 N N . LYS A 1 82 ? 15.389 -3.056 -2.455 1.00 97.81 82 LYS A N 1
ATOM 653 C CA . LYS A 1 82 ? 15.950 -4.394 -2.689 1.00 97.81 82 LYS A CA 1
ATOM 654 C C . LYS A 1 82 ? 15.217 -5.477 -1.894 1.00 97.81 82 LYS A C 1
ATOM 656 O O . LYS A 1 82 ? 14.943 -6.546 -2.434 1.00 97.81 82 LYS A O 1
ATOM 661 N N . LYS A 1 83 ? 14.904 -5.223 -0.617 1.00 98.19 83 LYS A N 1
ATOM 662 C CA . LYS A 1 83 ? 14.161 -6.183 0.213 1.00 98.19 83 LYS A CA 1
ATOM 663 C C . LYS A 1 83 ? 12.719 -6.325 -0.242 1.00 98.19 83 LYS A C 1
ATOM 665 O O . LYS A 1 83 ? 12.256 -7.460 -0.340 1.00 98.19 83 LYS A O 1
ATOM 670 N N . PHE A 1 84 ? 12.060 -5.214 -0.566 1.00 98.31 84 PHE A N 1
ATOM 671 C CA . PHE A 1 84 ? 10.726 -5.230 -1.161 1.00 98.31 84 PHE A CA 1
ATOM 672 C C . PHE A 1 84 ? 10.692 -6.119 -2.412 1.00 98.31 84 PHE A C 1
ATOM 674 O O . PHE A 1 84 ? 9.990 -7.127 -2.400 1.00 98.31 84 PHE A O 1
ATOM 681 N N . HIS A 1 85 ? 11.521 -5.835 -3.419 1.00 98.19 85 HIS A N 1
ATOM 682 C CA . HIS A 1 85 ? 11.551 -6.598 -4.670 1.00 98.19 85 HIS A CA 1
ATOM 683 C C . HIS A 1 85 ? 11.895 -8.076 -4.452 1.00 98.19 85 HIS A C 1
ATOM 685 O O . HIS A 1 85 ? 11.232 -8.950 -4.998 1.00 98.19 85 HIS A O 1
ATOM 691 N N . SER A 1 86 ? 12.852 -8.388 -3.567 1.00 98.31 86 SER A N 1
ATOM 692 C CA . SER A 1 86 ? 13.220 -9.785 -3.285 1.00 98.31 86 SER A CA 1
ATOM 693 C C . SER A 1 86 ? 12.084 -10.639 -2.706 1.00 98.31 86 SER A C 1
ATOM 695 O O . SER A 1 86 ? 12.139 -11.862 -2.796 1.00 98.31 86 SER A O 1
ATOM 697 N N . ILE A 1 87 ? 11.083 -10.011 -2.081 1.00 98.50 87 ILE A N 1
ATOM 698 C CA . ILE A 1 87 ? 9.971 -10.697 -1.409 1.00 98.50 87 ILE A CA 1
ATOM 699 C C . ILE A 1 87 ? 8.670 -10.576 -2.215 1.00 98.50 87 ILE A C 1
ATOM 701 O O . ILE A 1 87 ? 7.889 -11.529 -2.266 1.00 98.50 87 ILE A O 1
ATOM 705 N N . CYS A 1 88 ? 8.423 -9.408 -2.807 1.00 98.50 88 CYS A N 1
ATOM 706 C CA . CYS A 1 88 ? 7.126 -9.032 -3.361 1.00 98.50 88 CYS A CA 1
ATOM 707 C C . CYS A 1 88 ? 7.060 -9.096 -4.887 1.00 98.50 88 CYS A C 1
ATOM 709 O O . CYS A 1 88 ? 5.947 -9.112 -5.408 1.00 98.50 88 CYS A O 1
ATOM 711 N N . ASP A 1 89 ? 8.183 -9.163 -5.609 1.00 98.56 89 ASP A N 1
ATOM 712 C CA . ASP A 1 89 ? 8.126 -9.343 -7.063 1.00 98.56 89 ASP A CA 1
ATOM 713 C C . ASP A 1 89 ? 7.381 -10.643 -7.411 1.00 98.56 89 ASP A C 1
ATOM 715 O O . ASP A 1 89 ? 7.527 -11.676 -6.747 1.00 98.56 89 ASP A O 1
ATOM 719 N N . ASN A 1 90 ? 6.564 -10.586 -8.466 1.00 98.31 90 ASN A N 1
ATOM 720 C CA . ASN A 1 90 ? 5.650 -11.652 -8.896 1.00 98.31 90 ASN A CA 1
ATOM 721 C C . ASN A 1 90 ? 4.546 -11.986 -7.873 1.00 98.31 90 ASN A C 1
ATOM 723 O O . ASN A 1 90 ? 3.979 -13.081 -7.890 1.00 98.31 90 ASN A O 1
ATOM 727 N N . LYS A 1 91 ? 4.254 -11.071 -6.941 1.00 98.31 91 LYS A N 1
ATOM 728 C CA . LYS A 1 91 ? 3.055 -11.127 -6.100 1.00 98.31 91 LYS A CA 1
ATOM 729 C C . LYS A 1 91 ? 2.025 -10.144 -6.639 1.00 98.31 91 LYS A C 1
ATOM 731 O O . LYS A 1 91 ? 2.309 -8.953 -6.733 1.00 98.31 91 LYS A O 1
ATOM 736 N N . SER A 1 92 ? 0.840 -10.655 -6.945 1.00 97.19 92 SER A N 1
ATOM 737 C CA . SER A 1 92 ? -0.360 -9.888 -7.287 1.00 97.19 92 SER A CA 1
ATOM 738 C C . SER A 1 92 ? -1.353 -9.851 -6.133 1.00 97.19 92 SER A C 1
ATOM 740 O O . SER A 1 92 ? -1.162 -10.522 -5.111 1.00 97.19 92 SER A O 1
ATOM 742 N N . HIS A 1 93 ? -2.425 -9.076 -6.318 1.00 97.12 93 HIS A N 1
ATOM 743 C CA . HIS A 1 93 ? -3.501 -8.893 -5.347 1.00 97.12 93 HIS A CA 1
ATOM 744 C C . HIS A 1 93 ? -2.947 -8.482 -3.986 1.00 97.12 93 HIS A C 1
ATOM 746 O O . HIS A 1 93 ? -3.210 -9.116 -2.968 1.00 97.12 93 HIS A O 1
ATOM 752 N N . THR A 1 94 ? -2.112 -7.448 -3.967 1.00 98.56 94 THR A N 1
ATOM 753 C CA . THR A 1 94 ? -1.456 -7.003 -2.737 1.00 98.56 94 THR A CA 1
ATOM 754 C C . THR A 1 94 ? -2.009 -5.678 -2.253 1.00 98.56 94 THR A C 1
ATOM 756 O O . THR A 1 94 ? -2.237 -4.773 -3.051 1.00 98.56 94 THR A O 1
ATOM 759 N N . VAL A 1 95 ? -2.142 -5.535 -0.941 1.00 98.69 95 VAL A N 1
ATOM 760 C CA . VAL A 1 95 ? -2.432 -4.269 -0.272 1.00 98.69 95 VAL A CA 1
ATOM 761 C C . VAL A 1 95 ? -1.181 -3.826 0.472 1.00 98.69 95 VAL A C 1
ATOM 763 O O . VAL A 1 95 ? -0.667 -4.564 1.312 1.00 98.69 95 VAL A O 1
ATOM 766 N N . THR A 1 96 ? -0.705 -2.622 0.174 1.00 98.88 96 THR A N 1
ATOM 767 C CA . THR A 1 96 ? 0.347 -1.941 0.934 1.00 98.88 96 THR A CA 1
ATOM 768 C C . THR A 1 96 ? -0.286 -1.001 1.953 1.00 98.88 96 THR A C 1
ATOM 770 O O . THR A 1 96 ? -1.137 -0.193 1.589 1.00 98.88 96 THR A O 1
ATOM 773 N N . ILE A 1 97 ? 0.160 -1.095 3.205 1.00 98.88 97 ILE A N 1
ATOM 774 C CA . ILE A 1 97 ? -0.221 -0.251 4.340 1.00 98.88 97 ILE A CA 1
ATOM 775 C C . ILE A 1 97 ? 1.030 0.468 4.837 1.00 98.88 97 ILE A C 1
ATOM 777 O O . ILE A 1 97 ? 2.043 -0.175 5.091 1.00 98.88 97 ILE A O 1
ATOM 781 N N . ILE A 1 98 ? 0.974 1.783 4.991 1.00 98.75 98 ILE A N 1
ATOM 782 C CA . ILE A 1 98 ? 2.104 2.638 5.351 1.00 98.75 98 ILE A CA 1
ATOM 783 C C . ILE A 1 98 ? 1.730 3.468 6.568 1.00 98.75 98 ILE A C 1
ATOM 785 O O . ILE A 1 98 ? 0.764 4.222 6.513 1.00 98.75 98 ILE A O 1
ATOM 789 N N . LYS A 1 99 ? 2.538 3.390 7.623 1.00 98.62 99 LYS A N 1
ATOM 790 C CA . LYS A 1 99 ? 2.479 4.312 8.755 1.00 98.62 99 LYS A CA 1
ATOM 791 C C . LYS A 1 99 ? 3.470 5.447 8.521 1.00 98.62 99 LYS A C 1
ATOM 793 O O . LYS A 1 99 ? 4.673 5.202 8.388 1.00 98.62 99 LYS A O 1
ATOM 798 N N . VAL A 1 100 ? 2.983 6.681 8.437 1.00 98.19 100 VAL A N 1
ATOM 799 C CA . VAL A 1 100 ? 3.845 7.853 8.239 1.00 98.19 100 VAL A CA 1
ATOM 800 C C . VAL A 1 100 ? 4.456 8.272 9.573 1.00 98.19 100 VAL A C 1
ATOM 802 O O . VAL A 1 100 ? 3.749 8.427 10.566 1.00 98.19 100 VAL A O 1
ATOM 805 N N . ARG A 1 101 ? 5.778 8.466 9.584 1.00 97.62 101 ARG A N 1
ATOM 806 C CA . ARG A 1 101 ? 6.533 8.821 10.790 1.00 97.62 101 ARG A CA 1
ATOM 807 C C . ARG A 1 101 ? 6.059 10.143 11.389 1.00 97.62 101 ARG A C 1
ATOM 809 O O . ARG A 1 101 ? 5.768 11.079 10.649 1.00 97.62 101 ARG A O 1
ATOM 816 N N . ASP A 1 102 ? 6.028 10.198 12.720 1.00 96.31 102 ASP A N 1
ATOM 817 C CA . ASP A 1 102 ? 5.679 11.384 13.510 1.00 96.31 102 ASP A CA 1
ATOM 818 C C . ASP A 1 102 ? 4.284 11.951 13.177 1.00 96.31 102 ASP A C 1
ATOM 820 O O . ASP A 1 102 ? 4.050 13.158 13.236 1.00 96.31 102 ASP A O 1
ATOM 824 N N . SER A 1 103 ? 3.339 11.080 12.800 1.00 96.50 103 SER A N 1
ATOM 825 C CA . SER A 1 103 ? 1.970 11.472 12.455 1.00 96.50 103 SER A CA 1
ATOM 826 C C . SER A 1 103 ? 0.958 10.348 12.699 1.00 96.50 103 SER A C 1
ATOM 828 O O . SER A 1 103 ? 1.322 9.176 12.788 1.00 96.50 103 SER A O 1
ATOM 830 N N . SER A 1 104 ? -0.333 10.682 12.744 1.00 97.00 104 SER A N 1
ATOM 831 C CA . SER A 1 104 ? -1.437 9.708 12.763 1.00 97.00 104 SER A CA 1
ATOM 832 C C . SER A 1 104 ? -1.825 9.192 11.372 1.00 97.00 104 SER A C 1
ATOM 834 O O . SER A 1 104 ? -2.730 8.371 11.243 1.00 97.00 104 SER A O 1
ATOM 836 N N . GLU A 1 105 ? -1.144 9.656 10.326 1.00 97.81 105 GLU A N 1
ATOM 837 C CA . GLU A 1 105 ? -1.497 9.375 8.941 1.00 97.81 105 GLU A CA 1
ATOM 838 C C . GLU A 1 105 ? -1.102 7.948 8.543 1.00 97.81 105 GLU A C 1
ATOM 840 O O . GLU A 1 105 ? 0.047 7.510 8.695 1.00 97.81 105 GLU A O 1
ATOM 845 N N . ILE A 1 106 ? -2.075 7.235 7.978 1.00 98.69 106 ILE A N 1
ATOM 846 C CA . ILE A 1 106 ? -1.886 5.932 7.354 1.00 98.69 106 ILE A CA 1
ATOM 847 C C . ILE A 1 106 ? -2.187 6.083 5.869 1.00 98.69 106 ILE A C 1
ATOM 849 O O . ILE A 1 106 ? -3.267 6.524 5.484 1.00 98.69 106 ILE A O 1
ATOM 853 N N . LEU A 1 107 ? -1.245 5.680 5.026 1.00 98.81 107 LEU A N 1
ATOM 854 C CA . LEU A 1 107 ? -1.395 5.677 3.572 1.00 98.81 107 LEU A CA 1
ATOM 855 C C . LEU A 1 107 ? -1.409 4.244 3.061 1.00 98.81 107 LEU A C 1
ATOM 857 O O . LEU A 1 107 ? -0.939 3.321 3.727 1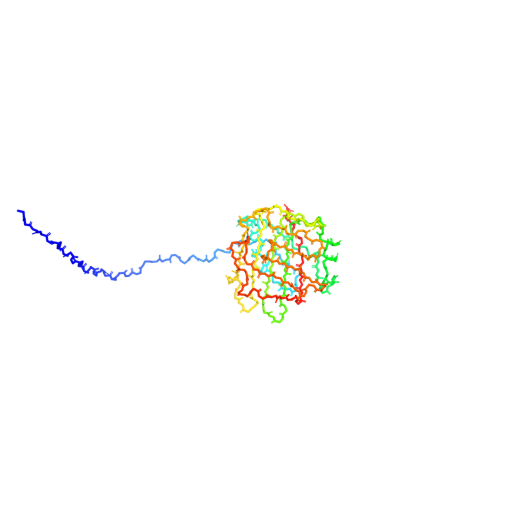.00 98.81 107 LEU A O 1
ATOM 861 N N . GLY A 1 108 ? -1.893 4.040 1.848 1.00 98.75 108 GLY A N 1
ATOM 862 C CA . GLY A 1 108 ? -1.801 2.727 1.243 1.00 98.75 108 GLY A CA 1
ATOM 863 C C . GLY A 1 108 ? -2.276 2.679 -0.18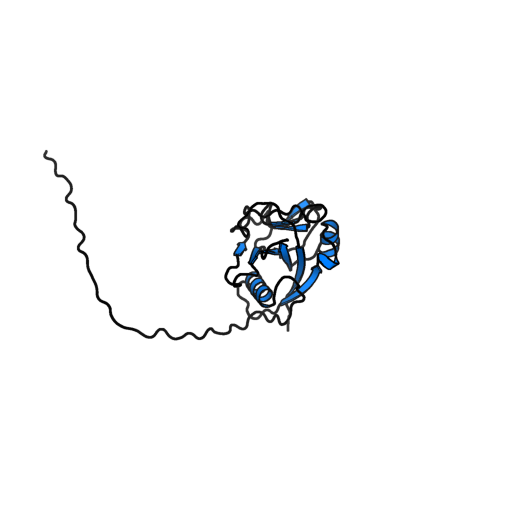8 1.00 98.75 108 GLY A C 1
ATOM 864 O O . GLY A 1 108 ? -2.734 3.669 -0.757 1.00 98.75 108 GLY A O 1
ATOM 865 N N . GLY A 1 109 ? -2.153 1.491 -0.761 1.00 98.75 109 GLY A N 1
ATOM 866 C CA . GLY A 1 109 ? -2.637 1.216 -2.099 1.00 98.75 109 GLY A CA 1
ATOM 867 C C . GLY A 1 109 ? -2.789 -0.269 -2.364 1.00 98.75 109 GLY A C 1
ATOM 868 O O . GLY A 1 109 ? -2.121 -1.105 -1.749 1.00 98.75 109 GLY A O 1
ATOM 869 N N . TYR A 1 110 ? -3.697 -0.587 -3.274 1.00 98.69 110 TYR A N 1
ATOM 870 C CA . TYR A 1 110 ? -3.961 -1.932 -3.746 1.00 98.69 110 TYR A CA 1
ATOM 871 C C . TYR A 1 110 ? -3.407 -2.102 -5.153 1.00 98.69 110 TYR A C 1
ATOM 873 O O . TYR A 1 110 ? -3.761 -1.352 -6.056 1.00 98.69 110 TYR A O 1
ATOM 881 N N . ASN A 1 111 ? -2.551 -3.104 -5.332 1.00 98.56 111 ASN A N 1
ATOM 882 C CA . ASN A 1 111 ? -2.062 -3.525 -6.633 1.00 98.56 111 ASN A CA 1
ATOM 883 C C . ASN A 1 111 ? -2.706 -4.880 -6.999 1.00 98.56 111 ASN A C 1
ATOM 885 O O . ASN A 1 111 ? -2.364 -5.890 -6.370 1.00 98.56 111 ASN A O 1
ATOM 889 N N . PRO A 1 112 ? -3.621 -4.929 -7.987 1.00 97.44 112 PRO A N 1
ATOM 890 C CA . PRO A 1 112 ? -4.263 -6.169 -8.430 1.00 97.44 112 PRO A CA 1
ATOM 891 C C . PRO A 1 112 ? -3.320 -7.083 -9.221 1.00 97.44 112 PRO A C 1
ATOM 893 O O . PRO A 1 112 ? -3.523 -8.292 -9.253 1.00 97.44 112 PRO A O 1
ATOM 896 N N . ILE A 1 113 ? -2.277 -6.529 -9.836 1.00 98.12 113 ILE A N 1
ATOM 897 C CA . ILE A 1 113 ? -1.355 -7.234 -10.732 1.00 98.12 113 ILE A CA 1
ATOM 898 C C . ILE A 1 113 ? -0.003 -7.476 -10.059 1.00 98.12 113 ILE A C 1
ATOM 900 O O . ILE A 1 113 ? 0.250 -7.016 -8.948 1.00 98.12 113 ILE A O 1
ATOM 904 N N . ASP A 1 114 ? 0.875 -8.223 -10.721 1.00 98.12 114 ASP A N 1
ATOM 905 C CA . ASP A 1 114 ? 2.185 -8.555 -10.170 1.00 98.12 114 ASP A CA 1
ATOM 906 C C . ASP A 1 114 ? 3.074 -7.316 -10.008 1.00 98.12 114 ASP A C 1
ATOM 908 O O . ASP A 1 114 ? 3.221 -6.510 -10.933 1.00 98.12 114 ASP A O 1
ATOM 912 N N . TRP A 1 115 ? 3.743 -7.207 -8.858 1.00 98.44 115 TRP A N 1
ATOM 913 C CA . TRP A 1 115 ? 4.910 -6.334 -8.730 1.00 98.44 115 TRP A CA 1
ATOM 914 C C . TRP A 1 115 ? 6.063 -6.828 -9.598 1.00 98.44 115 TRP A C 1
ATOM 916 O O . TRP A 1 115 ? 6.310 -8.032 -9.713 1.00 98.44 115 TRP A O 1
ATOM 926 N N . LYS A 1 116 ? 6.795 -5.881 -10.179 1.00 97.69 116 LYS A N 1
ATOM 927 C CA . LYS A 1 116 ? 7.981 -6.128 -10.995 1.00 97.69 116 LYS A CA 1
ATOM 928 C C . LYS A 1 116 ? 9.075 -5.119 -10.646 1.00 97.69 116 LYS A C 1
ATOM 930 O O . LYS A 1 116 ? 8.835 -4.084 -10.027 1.00 97.69 116 LYS A O 1
ATOM 935 N N . SER A 1 117 ? 10.275 -5.384 -11.141 1.00 96.25 117 SER A N 1
ATOM 936 C CA . SER A 1 117 ? 11.455 -4.523 -11.006 1.00 96.25 117 SER A CA 1
ATOM 937 C C . SER A 1 117 ? 12.070 -4.208 -12.375 1.00 96.25 117 SER A C 1
ATOM 939 O O . SER A 1 117 ? 13.278 -4.266 -12.570 1.00 96.25 117 SER A O 1
ATOM 941 N N . GLY A 1 118 ? 11.231 -3.904 -13.369 1.00 94.56 118 GLY A N 1
ATOM 942 C CA . GLY A 1 118 ? 11.667 -3.705 -14.755 1.00 94.56 118 GLY A CA 1
ATOM 943 C C . GLY A 1 118 ? 11.960 -2.259 -15.169 1.00 94.56 118 GLY A C 1
ATOM 944 O O . GLY A 1 118 ? 12.459 -2.042 -16.267 1.00 94.56 118 GLY A O 1
ATOM 945 N N . GLY A 1 119 ? 11.658 -1.265 -14.327 1.00 95.38 119 GLY A N 1
ATOM 946 C CA . GLY A 1 119 ? 11.869 0.151 -14.661 1.00 95.38 119 GLY A CA 1
ATOM 947 C C . GLY A 1 119 ? 10.756 0.800 -15.493 1.00 95.38 119 GLY A C 1
ATOM 948 O O . GLY A 1 119 ? 10.979 1.866 -16.054 1.00 95.38 119 GLY A O 1
ATOM 949 N N . TYR A 1 120 ? 9.573 0.187 -15.568 1.00 96.44 120 TYR A N 1
ATOM 950 C CA . TYR A 1 120 ? 8.437 0.658 -16.369 1.00 96.44 120 TYR A CA 1
ATOM 951 C C . TYR A 1 120 ? 7.141 0.740 -15.554 1.00 96.44 120 TYR A C 1
ATOM 953 O O . TYR A 1 120 ? 7.068 0.251 -14.421 1.00 96.44 120 TYR A O 1
ATOM 961 N N . TYR A 1 121 ? 6.112 1.352 -16.136 1.00 98.06 121 TYR A N 1
ATOM 962 C CA . TYR A 1 121 ? 4.755 1.315 -15.599 1.00 98.06 121 TYR A CA 1
ATOM 963 C C . TYR A 1 121 ? 4.000 0.094 -16.114 1.00 98.06 121 TYR A C 1
ATOM 965 O O . TYR A 1 121 ? 4.239 -0.355 -17.235 1.00 98.06 121 TYR A O 1
ATOM 973 N N . THR A 1 122 ? 3.101 -0.448 -15.297 1.00 97.88 122 THR A N 1
ATOM 974 C CA . THR A 1 122 ? 2.193 -1.512 -15.735 1.00 97.88 122 THR A CA 1
ATOM 975 C C . THR A 1 122 ? 0.752 -1.062 -15.580 1.00 97.88 122 THR A C 1
ATOM 977 O O . THR A 1 122 ? 0.383 -0.499 -14.545 1.00 97.88 122 THR A O 1
ATOM 980 N N . ALA A 1 123 ? -0.040 -1.348 -16.614 1.00 98.31 123 ALA A N 1
ATOM 981 C CA . ALA A 1 123 ? -1.396 -0.859 -16.715 1.00 98.31 123 ALA A CA 1
ATOM 982 C C . ALA A 1 123 ? -2.398 -1.652 -15.867 1.00 98.31 123 ALA A C 1
ATOM 984 O O . ALA A 1 123 ? -2.373 -2.885 -15.858 1.00 98.31 123 ALA A O 1
ATOM 985 N N . THR A 1 124 ? -3.305 -0.955 -15.180 1.00 98.06 124 THR A N 1
ATOM 986 C CA . THR A 1 124 ? -4.492 -1.555 -14.547 1.00 98.06 124 THR A CA 1
ATOM 987 C C . THR A 1 124 ? -5.531 -0.489 -14.199 1.00 98.06 124 THR A C 1
ATOM 989 O O . THR A 1 124 ? -5.176 0.622 -13.819 1.00 98.06 124 THR A O 1
ATOM 992 N N . ASN A 1 125 ? -6.815 -0.842 -14.292 1.00 97.31 125 ASN A N 1
ATOM 993 C CA . ASN A 1 125 ? -7.933 0.002 -13.852 1.00 97.31 125 ASN A CA 1
ATOM 994 C C . ASN A 1 125 ? -8.367 -0.279 -12.405 1.00 97.31 125 ASN A C 1
ATOM 996 O O . ASN A 1 125 ? -9.048 0.540 -11.794 1.00 97.31 125 ASN A O 1
ATOM 1000 N N . ASP A 1 126 ? -7.968 -1.424 -11.846 1.00 96.81 126 ASP A N 1
ATOM 1001 C CA . ASP A 1 126 ? -8.495 -1.907 -10.562 1.00 96.81 126 ASP A CA 1
ATOM 1002 C C . ASP A 1 126 ? -7.615 -1.499 -9.371 1.00 96.81 126 ASP A C 1
ATOM 1004 O O . ASP A 1 126 ? -7.923 -1.814 -8.220 1.00 96.81 126 ASP A O 1
ATOM 1008 N N . SER A 1 127 ? -6.517 -0.786 -9.636 1.00 98.31 127 SER A N 1
ATOM 1009 C CA . SER A 1 127 ? -5.689 -0.190 -8.592 1.00 98.31 127 SER A CA 1
ATOM 1010 C C . SER A 1 127 ? -6.407 0.981 -7.921 1.00 98.31 127 SER A C 1
ATOM 1012 O O . SER A 1 127 ? -7.193 1.719 -8.522 1.00 98.31 127 SER A O 1
ATOM 1014 N N . PHE A 1 128 ? -6.116 1.174 -6.643 1.00 98.69 128 PHE A N 1
ATOM 1015 C CA . PHE A 1 128 ? -6.549 2.341 -5.889 1.00 98.69 128 PHE A CA 1
ATOM 1016 C C . PHE A 1 128 ? -5.526 2.664 -4.808 1.00 98.69 128 PHE A C 1
ATOM 1018 O O . PHE A 1 128 ? -4.821 1.781 -4.318 1.00 98.69 128 PHE A O 1
ATOM 1025 N N . ILE A 1 129 ? -5.479 3.926 -4.406 1.00 98.88 129 ILE A N 1
ATOM 1026 C CA . ILE A 1 129 ? -4.726 4.396 -3.245 1.00 98.88 129 ILE A CA 1
ATOM 1027 C C . ILE A 1 129 ? -5.685 5.002 -2.228 1.00 98.88 129 ILE A C 1
ATOM 1029 O O . ILE A 1 129 ? -6.806 5.393 -2.560 1.00 98.88 129 ILE A O 1
ATOM 1033 N N . PHE A 1 130 ? -5.267 5.055 -0.972 1.00 98.88 130 PHE A N 1
ATOM 1034 C CA . PHE A 1 130 ? -6.121 5.544 0.099 1.00 98.88 130 PHE A CA 1
ATOM 1035 C C . PHE A 1 130 ? -5.331 6.182 1.233 1.00 98.88 130 PHE A C 1
ATOM 1037 O O . PHE A 1 130 ? -4.117 5.991 1.358 1.00 98.88 130 PHE A O 1
ATOM 1044 N N . SER A 1 131 ? -6.058 6.899 2.084 1.00 98.62 131 SER A N 1
ATOM 1045 C CA . SER A 1 131 ? -5.572 7.334 3.384 1.00 98.62 131 SER A CA 1
ATOM 1046 C C . SER A 1 131 ? -6.606 7.147 4.488 1.00 98.62 131 SER A C 1
ATOM 1048 O O . SER A 1 131 ? -7.818 7.200 4.261 1.00 98.62 131 SER A O 1
ATOM 1050 N N . PHE A 1 132 ? -6.080 6.925 5.688 1.00 98.56 132 PHE A N 1
ATOM 1051 C CA . PHE A 1 132 ? -6.779 6.957 6.963 1.00 98.56 132 PHE A CA 1
ATOM 1052 C C . PHE A 1 132 ? -6.016 7.873 7.926 1.00 98.56 132 PHE A C 1
ATOM 1054 O O . PHE A 1 132 ? -4.836 8.169 7.722 1.00 98.56 132 PHE A O 1
ATOM 1061 N N . ASP A 1 133 ? -6.681 8.271 9.001 1.00 97.06 133 ASP A N 1
ATOM 1062 C CA . ASP A 1 133 ? -6.077 8.984 10.121 1.00 97.06 133 ASP A CA 1
ATOM 1063 C C . ASP A 1 133 ? -6.483 8.258 11.405 1.00 97.06 133 ASP A C 1
ATOM 1065 O O . ASP A 1 133 ? -7.672 8.091 11.670 1.00 97.06 133 ASP A O 1
ATOM 1069 N N . GLU A 1 134 ? -5.505 7.797 12.184 1.00 95.06 134 GLU A N 1
ATOM 1070 C CA . GLU A 1 134 ? -5.746 7.064 13.438 1.00 95.06 134 GLU A CA 1
ATOM 1071 C C . GLU A 1 134 ? -6.535 7.871 14.472 1.00 95.06 134 GLU A C 1
ATOM 1073 O O . GLU A 1 134 ? -7.172 7.291 15.350 1.00 95.06 134 GLU A O 1
ATOM 1078 N N . ASN A 1 135 ? -6.500 9.199 14.371 1.00 95.62 135 ASN A N 1
ATOM 1079 C CA . ASN A 1 135 ? -7.202 10.098 15.277 1.00 95.62 135 ASN A CA 1
ATOM 1080 C C . ASN A 1 135 ? -8.614 10.450 14.784 1.00 95.62 135 ASN A C 1
ATOM 1082 O O . ASN A 1 135 ? -9.290 11.268 15.409 1.00 95.62 135 ASN A O 1
ATOM 1086 N N . GLN A 1 136 ? -9.056 9.885 13.658 1.00 94.69 136 GLN A N 1
ATOM 1087 C CA . GLN A 1 136 ? -10.346 10.173 13.038 1.00 94.69 136 GLN A CA 1
ATOM 1088 C C . GLN A 1 136 ? -11.187 8.906 12.894 1.00 94.69 136 GLN A C 1
ATOM 1090 O O . GLN A 1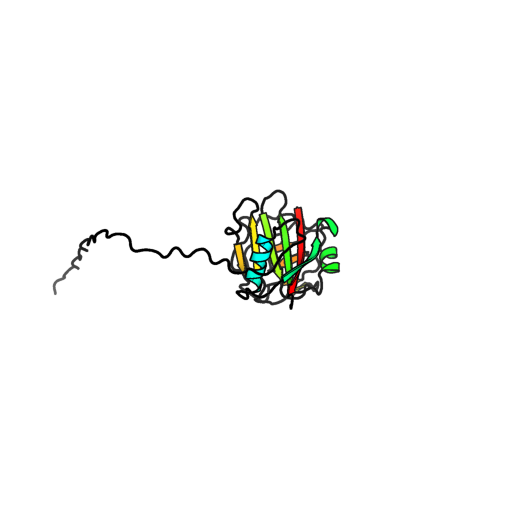 136 ? -10.685 7.786 12.840 1.00 94.69 136 GLN A O 1
ATOM 1095 N N . ASP A 1 137 ? -12.502 9.096 12.784 1.00 95.44 137 ASP A N 1
ATOM 1096 C CA . ASP A 1 137 ? -13.401 8.006 12.416 1.00 95.44 137 ASP A CA 1
ATOM 1097 C C . ASP A 1 137 ? -13.030 7.450 11.030 1.00 95.44 137 ASP A C 1
ATOM 1099 O O . ASP A 1 137 ? -12.724 8.211 10.107 1.00 95.44 137 ASP A O 1
ATOM 1103 N N . ILE A 1 138 ? -13.104 6.126 10.870 1.00 94.19 138 ILE A N 1
ATOM 1104 C CA . ILE A 1 138 ? -12.769 5.420 9.627 1.00 94.19 138 ILE A CA 1
ATOM 1105 C C . ILE A 1 138 ? -13.562 5.930 8.411 1.00 94.19 138 ILE A C 1
ATOM 1107 O O . ILE A 1 138 ? -13.108 5.808 7.274 1.00 94.19 138 ILE A O 1
ATOM 1111 N N . ASN A 1 139 ? -14.742 6.522 8.609 1.00 94.50 139 ASN A N 1
ATOM 1112 C CA . ASN A 1 139 ? -15.543 7.111 7.538 1.00 94.50 139 ASN A CA 1
ATOM 1113 C C . ASN A 1 139 ? -14.924 8.391 6.949 1.00 94.50 139 ASN A C 1
ATOM 1115 O O . ASN A 1 139 ? -15.299 8.769 5.844 1.00 94.50 139 ASN A O 1
ATOM 1119 N N . ASN A 1 140 ? -13.938 9.004 7.615 1.00 96.75 140 ASN A N 1
ATOM 1120 C CA . ASN A 1 140 ? -13.155 10.132 7.089 1.00 96.75 140 ASN A CA 1
ATOM 1121 C C . ASN A 1 140 ? -12.013 9.695 6.153 1.00 96.75 140 ASN A C 1
ATOM 1123 O O . ASN A 1 140 ? -11.123 10.485 5.837 1.00 96.75 140 ASN A O 1
ATOM 1127 N N . HIS A 1 141 ? -12.010 8.435 5.720 1.00 98.00 141 HIS A N 1
ATOM 1128 C CA . HIS A 1 141 ? -11.044 7.927 4.757 1.00 98.00 141 HIS A CA 1
ATOM 1129 C C . HIS A 1 141 ? -11.107 8.664 3.417 1.00 98.00 141 HIS A C 1
ATOM 1131 O O . HIS A 1 141 ? -12.160 9.123 2.969 1.00 98.00 141 HIS A O 1
ATOM 1137 N N . ILE A 1 142 ? -9.986 8.646 2.702 1.00 98.56 142 ILE A N 1
ATOM 1138 C CA . ILE A 1 142 ? -9.945 9.015 1.289 1.00 98.56 142 ILE A CA 1
ATOM 1139 C C . ILE A 1 142 ? -9.688 7.748 0.488 1.00 98.56 142 ILE A C 1
ATOM 1141 O O . ILE A 1 142 ? -8.696 7.066 0.709 1.00 98.56 142 ILE A O 1
ATOM 1145 N N . LEU A 1 143 ? -10.570 7.451 -0.464 1.00 98.62 143 LEU A N 1
ATOM 1146 C CA . LEU A 1 143 ? -10.341 6.454 -1.508 1.00 98.62 143 LEU A CA 1
ATOM 1147 C C . LEU A 1 143 ? -10.153 7.175 -2.838 1.00 98.62 143 LEU A C 1
ATOM 1149 O O . LEU A 1 143 ? -11.045 7.921 -3.262 1.00 98.62 143 LEU A O 1
ATOM 1153 N N . SER A 1 144 ? -9.020 6.907 -3.478 1.00 98.62 144 SER A N 1
ATOM 1154 C CA . SER A 1 144 ? -8.606 7.500 -4.741 1.00 98.62 144 SER A CA 1
ATOM 1155 C C . SER A 1 144 ? -8.356 6.404 -5.777 1.00 98.62 144 SER A C 1
ATOM 1157 O O . SER A 1 144 ? -7.619 5.450 -5.519 1.00 98.62 144 SER A O 1
ATOM 1159 N N . ARG A 1 145 ? -9.011 6.487 -6.933 1.00 98.38 145 ARG A N 1
ATOM 1160 C CA . ARG A 1 145 ? -8.982 5.465 -7.991 1.00 98.38 145 ARG A CA 1
ATOM 1161 C C . ARG A 1 145 ? -8.205 5.957 -9.202 1.00 98.38 145 ARG A C 1
ATOM 1163 O O . ARG A 1 145 ? -8.082 7.159 -9.419 1.00 98.38 145 ARG A O 1
ATOM 1170 N N . VAL A 1 146 ? -7.678 5.016 -9.975 1.00 97.94 146 VAL A N 1
ATOM 1171 C CA . VAL A 1 146 ? -6.939 5.300 -11.208 1.00 97.94 146 VAL A CA 1
ATOM 1172 C C . VAL A 1 146 ? -7.793 6.122 -12.180 1.00 97.94 146 VAL A C 1
ATOM 1174 O O . VAL A 1 146 ? -8.946 5.782 -12.434 1.00 97.94 146 VAL A O 1
ATOM 1177 N N . MET A 1 147 ? -7.213 7.189 -12.733 1.00 97.56 147 MET A N 1
ATOM 1178 C CA . MET A 1 147 ? -7.760 7.931 -13.877 1.00 97.56 147 MET A CA 1
ATOM 1179 C C . MET A 1 147 ? -7.083 7.533 -15.190 1.00 97.56 147 MET A C 1
ATOM 1181 O O . MET A 1 147 ? -7.735 7.516 -16.228 1.00 97.56 147 MET A O 1
ATOM 1185 N N . ASP A 1 148 ? -5.783 7.235 -15.138 1.00 96.25 148 ASP A N 1
ATOM 1186 C CA . ASP A 1 148 ? -4.990 6.782 -16.281 1.00 96.25 148 ASP A CA 1
ATOM 1187 C C . ASP A 1 148 ? -4.375 5.421 -15.956 1.00 96.25 148 ASP A C 1
ATOM 1189 O O . ASP A 1 148 ? -3.484 5.301 -15.105 1.00 96.25 148 ASP A O 1
ATOM 1193 N N . SER A 1 149 ? -4.890 4.383 -16.615 1.00 96.81 149 SER A N 1
ATOM 1194 C CA . SER A 1 149 ? -4.471 3.014 -16.360 1.00 96.81 149 SER A CA 1
ATOM 1195 C C . SER A 1 149 ? -3.023 2.767 -16.702 1.00 96.81 149 SER A C 1
ATOM 1197 O O . SER A 1 149 ? -2.403 1.982 -15.994 1.00 96.81 149 SER A O 1
ATOM 1199 N N . ASP A 1 150 ? -2.471 3.423 -17.722 1.00 97.88 150 ASP A N 1
ATOM 1200 C CA . ASP A 1 150 ? -1.171 3.067 -18.301 1.00 97.88 150 ASP A CA 1
ATOM 1201 C C . ASP A 1 150 ? -0.007 3.349 -17.345 1.00 97.88 150 ASP A C 1
ATOM 1203 O O . ASP A 1 150 ? 1.056 2.730 -17.432 1.00 97.88 150 ASP A O 1
ATOM 1207 N N . VAL A 1 151 ? -0.240 4.227 -16.369 1.00 96.69 151 VAL A N 1
ATOM 1208 C CA . VAL A 1 151 ? 0.732 4.640 -15.352 1.00 96.69 151 VAL A CA 1
ATOM 1209 C C . VAL A 1 151 ? 0.348 4.214 -13.932 1.00 96.69 151 VAL A C 1
ATOM 1211 O O . VAL A 1 151 ? 0.951 4.676 -12.963 1.00 96.69 151 VAL A O 1
ATOM 1214 N N . ALA A 1 152 ? -0.617 3.302 -13.775 1.00 98.06 152 ALA A N 1
ATOM 1215 C CA . ALA A 1 152 ? -1.179 2.942 -12.473 1.00 98.06 152 ALA A CA 1
ATOM 1216 C C . ALA A 1 152 ? -0.146 2.386 -11.473 1.00 98.06 152 ALA A C 1
ATOM 1218 O O . ALA A 1 152 ? -0.157 2.794 -10.307 1.00 98.06 152 ALA A O 1
ATOM 1219 N N . ILE A 1 153 ? 0.750 1.488 -11.906 1.00 98.56 153 ILE A N 1
ATOM 1220 C CA . ILE A 1 153 ? 1.748 0.826 -11.045 1.00 98.56 153 ILE A CA 1
ATOM 1221 C C . ILE A 1 153 ? 3.168 1.115 -11.535 1.00 98.56 153 ILE A C 1
ATOM 1223 O O . ILE A 1 153 ? 3.521 0.770 -12.660 1.00 98.56 153 ILE A O 1
ATOM 1227 N N . SER A 1 154 ? 4.013 1.687 -10.674 1.00 97.88 154 SER A N 1
ATOM 1228 C CA . SER A 1 154 ? 5.413 2.014 -10.979 1.00 97.88 154 SER A CA 1
ATOM 1229 C C . SER A 1 154 ? 6.352 0.881 -10.544 1.00 97.88 154 SER A C 1
ATOM 1231 O O . SER A 1 154 ? 6.655 0.753 -9.358 1.00 97.88 154 SER A O 1
ATOM 1233 N N . ASN A 1 155 ? 6.929 0.141 -11.494 1.00 97.31 155 ASN A N 1
ATOM 1234 C CA . ASN A 1 155 ? 7.840 -0.987 -11.241 1.00 97.31 155 ASN A CA 1
ATOM 1235 C C . ASN A 1 155 ? 9.328 -0.592 -11.309 1.00 97.31 155 ASN A C 1
ATOM 1237 O O . ASN A 1 155 ? 10.162 -1.288 -11.896 1.00 97.31 155 ASN A O 1
ATOM 1241 N N . HIS A 1 156 ? 9.670 0.570 -10.749 1.00 97.00 156 HIS A N 1
ATOM 1242 C CA . HIS A 1 156 ? 11.033 1.101 -10.756 1.00 97.00 156 HIS A CA 1
ATOM 1243 C C . HIS A 1 156 ? 11.935 0.353 -9.762 1.00 97.00 156 HIS A C 1
ATOM 1245 O O . HIS A 1 156 ? 11.644 0.322 -8.572 1.00 97.00 156 HIS A O 1
ATOM 1251 N N . THR A 1 157 ? 13.088 -0.134 -10.225 1.00 95.81 157 THR A N 1
ATOM 1252 C CA . THR A 1 157 ? 14.035 -0.989 -9.468 1.00 95.81 157 THR A CA 1
ATOM 1253 C C . THR A 1 157 ? 14.522 -0.419 -8.134 1.00 95.81 157 THR A C 1
ATOM 1255 O O . THR A 1 157 ? 14.909 -1.154 -7.230 1.00 95.81 157 THR A O 1
ATOM 1258 N N . GLN A 1 158 ? 14.569 0.909 -8.021 1.00 96.06 158 GLN A N 1
ATOM 1259 C CA . GLN A 1 158 ? 15.038 1.613 -6.822 1.00 96.06 158 GLN A CA 1
ATOM 1260 C C . GLN A 1 158 ? 13.908 2.104 -5.903 1.00 96.06 158 GLN A C 1
ATOM 1262 O O . GLN A 1 158 ? 14.173 2.871 -4.976 1.00 96.06 158 GLN A O 1
ATOM 1267 N N . ARG A 1 159 ? 12.656 1.706 -6.147 1.00 96.88 159 ARG A N 1
ATOM 1268 C CA . ARG A 1 159 ? 11.501 2.102 -5.331 1.00 96.88 159 ARG A CA 1
ATOM 1269 C C . ARG A 1 159 ? 10.965 0.910 -4.534 1.00 96.88 159 ARG A C 1
ATOM 1271 O O . ARG A 1 159 ? 11.230 -0.239 -4.856 1.00 96.88 159 ARG A O 1
ATOM 1278 N N . GLY A 1 160 ? 10.268 1.198 -3.441 1.00 97.81 160 GLY A N 1
ATOM 1279 C CA . GLY A 1 160 ? 9.356 0.244 -2.813 1.00 97.81 160 GLY A CA 1
ATOM 1280 C C . GLY A 1 160 ? 8.022 0.196 -3.576 1.00 97.81 160 GLY A C 1
ATOM 1281 O O . GLY A 1 160 ? 7.965 0.630 -4.733 1.00 97.81 160 GLY A O 1
ATOM 1282 N N . PRO A 1 161 ? 6.929 -0.238 -2.923 1.00 98.06 161 PRO A N 1
ATOM 1283 C CA . PRO A 1 161 ? 5.585 -0.132 -3.486 1.00 98.06 161 PRO A CA 1
ATOM 1284 C C . PRO A 1 161 ? 5.313 1.289 -3.992 1.00 98.06 161 PRO A C 1
ATOM 1286 O O . PRO A 1 161 ? 5.519 2.261 -3.261 1.00 98.06 161 PRO A O 1
ATOM 1289 N N . SER A 1 162 ? 4.912 1.415 -5.255 1.00 98.31 162 SER A N 1
ATOM 1290 C CA . SER A 1 162 ? 4.704 2.715 -5.894 1.00 98.31 162 SER A CA 1
ATOM 1291 C C . SER A 1 162 ? 3.512 2.687 -6.845 1.00 98.31 162 SER A C 1
ATOM 1293 O O . SER A 1 162 ? 3.432 1.833 -7.730 1.00 98.31 162 SER A O 1
ATOM 1295 N N . PHE A 1 163 ? 2.624 3.659 -6.679 1.00 98.62 163 PHE A N 1
ATOM 1296 C CA . PHE A 1 163 ? 1.370 3.824 -7.403 1.00 98.62 163 PHE A CA 1
ATOM 1297 C C . PHE A 1 163 ? 1.396 5.178 -8.114 1.00 98.62 163 PHE A C 1
ATOM 1299 O O . PHE A 1 163 ? 1.675 6.204 -7.486 1.00 98.62 163 PHE A O 1
ATOM 1306 N N . GLY A 1 164 ? 1.132 5.182 -9.419 1.00 97.50 164 GLY A N 1
ATOM 1307 C CA . GLY A 1 164 ? 1.241 6.387 -10.238 1.00 97.50 164 GLY A CA 1
ATOM 1308 C C . GLY A 1 164 ? 2.685 6.861 -10.426 1.00 97.50 164 GLY A C 1
ATOM 1309 O O . GLY A 1 164 ? 3.654 6.251 -9.960 1.00 97.50 164 GLY A O 1
ATOM 1310 N N . GLU A 1 165 ? 2.839 8.000 -11.099 1.00 94.19 165 GLU A N 1
ATOM 1311 C CA . GLU A 1 165 ? 4.140 8.664 -11.265 1.00 94.19 165 GLU A CA 1
ATOM 1312 C C . GLU A 1 165 ? 4.561 9.440 -10.010 1.00 94.19 165 GLU A C 1
ATOM 1314 O O . GLU A 1 165 ? 5.757 9.621 -9.770 1.00 94.19 165 GLU A O 1
ATOM 1319 N N . LYS A 1 166 ? 3.593 9.944 -9.233 1.00 94.94 166 LYS A N 1
ATOM 1320 C CA . LYS A 1 166 ? 3.819 10.751 -8.015 1.00 94.94 166 LYS A CA 1
ATOM 1321 C C . LYS A 1 166 ? 2.762 10.528 -6.935 1.00 94.94 166 LYS A C 1
ATOM 1323 O O . LYS A 1 166 ? 2.939 11.021 -5.821 1.00 94.94 166 LYS A O 1
ATOM 1328 N N . ASP A 1 167 ? 1.701 9.792 -7.253 1.00 98.00 167 ASP A N 1
ATOM 1329 C CA . ASP A 1 167 ? 0.517 9.649 -6.413 1.00 98.00 167 ASP A CA 1
ATOM 1330 C C . ASP A 1 167 ? 0.831 8.974 -5.081 1.00 98.00 167 ASP A C 1
ATOM 1332 O O . ASP A 1 167 ? 0.403 9.471 -4.047 1.00 98.00 167 ASP A O 1
ATOM 1336 N N . LEU A 1 168 ? 1.659 7.926 -5.074 1.00 98.50 168 LEU A N 1
ATOM 1337 C CA . LEU A 1 168 ? 2.253 7.378 -3.855 1.00 98.50 168 LEU A CA 1
ATOM 1338 C C . LEU A 1 168 ? 3.542 6.622 -4.185 1.00 98.50 168 LEU A C 1
ATOM 1340 O O . LEU A 1 168 ? 3.499 5.541 -4.762 1.00 98.50 168 LEU A O 1
ATOM 1344 N N . ILE A 1 169 ? 4.698 7.168 -3.805 1.00 98.25 169 ILE A N 1
ATOM 1345 C CA . ILE A 1 169 ? 6.015 6.574 -4.068 1.00 98.25 169 ILE A CA 1
ATOM 1346 C C . ILE A 1 169 ? 6.797 6.376 -2.782 1.00 98.25 169 ILE A C 1
ATOM 1348 O O . ILE A 1 169 ? 7.137 7.342 -2.093 1.00 98.25 169 ILE A O 1
ATOM 1352 N N . LEU A 1 170 ? 7.212 5.131 -2.555 1.00 98.31 170 LEU A N 1
ATOM 1353 C CA . LEU A 1 170 ? 8.202 4.781 -1.544 1.00 98.31 170 LEU A CA 1
ATOM 1354 C C . LEU A 1 170 ? 9.596 4.755 -2.176 1.00 98.31 170 LEU A C 1
ATOM 1356 O O . LEU A 1 170 ? 9.873 3.948 -3.061 1.00 98.31 170 LEU A O 1
ATOM 1360 N N . ARG A 1 171 ? 10.493 5.644 -1.737 1.00 96.88 171 ARG A N 1
ATOM 1361 C CA . ARG A 1 171 ? 11.864 5.746 -2.271 1.00 96.88 171 ARG A CA 1
ATOM 1362 C C . ARG A 1 171 ? 12.844 6.318 -1.251 1.00 96.88 171 ARG A C 1
ATOM 1364 O O . ARG A 1 171 ? 12.443 6.883 -0.237 1.00 96.88 171 ARG A O 1
ATOM 1371 N N . GLY A 1 172 ? 14.124 6.262 -1.601 1.00 95.19 172 GLY A N 1
ATOM 1372 C CA . GLY A 1 172 ? 15.237 6.611 -0.720 1.00 95.19 172 GLY A CA 1
ATOM 1373 C C . GLY A 1 172 ? 15.950 5.347 -0.254 1.00 95.19 172 GLY A C 1
ATOM 1374 O O . GLY A 1 172 ? 15.372 4.260 -0.305 1.00 95.19 172 GLY A O 1
ATOM 1375 N N . ALA A 1 173 ? 17.210 5.478 0.166 1.00 91.56 173 ALA A N 1
ATOM 1376 C CA . ALA A 1 173 ? 18.027 4.328 0.563 1.00 91.56 173 ALA A CA 1
ATOM 1377 C C . ALA A 1 173 ? 17.363 3.524 1.694 1.00 91.56 173 ALA A C 1
ATOM 1379 O O . ALA A 1 173 ? 17.388 2.293 1.667 1.00 91.56 173 ALA A O 1
ATOM 1380 N N . SER A 1 174 ? 16.701 4.241 2.607 1.00 93.56 174 SER A N 1
ATOM 1381 C CA . SER A 1 174 ? 15.952 3.697 3.743 1.00 93.56 174 SER A CA 1
ATOM 1382 C C . SER A 1 174 ? 14.453 4.029 3.677 1.00 93.56 174 SER A C 1
ATOM 1384 O O . SER A 1 174 ? 13.796 4.121 4.712 1.00 93.56 174 SER A O 1
AT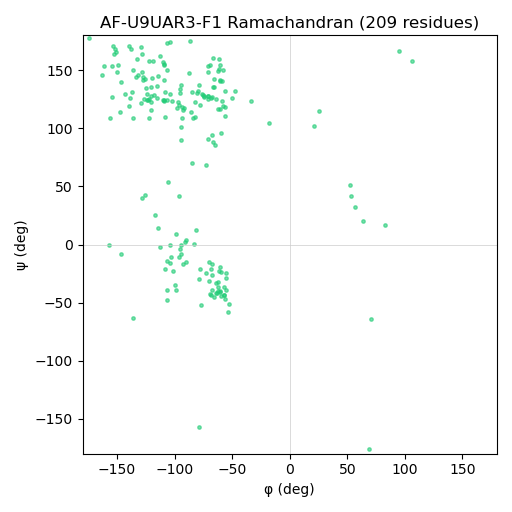OM 1386 N N . LEU A 1 175 ? 13.915 4.265 2.470 1.00 92.69 175 LEU A N 1
ATOM 1387 C CA . LEU A 1 175 ? 12.537 4.734 2.242 1.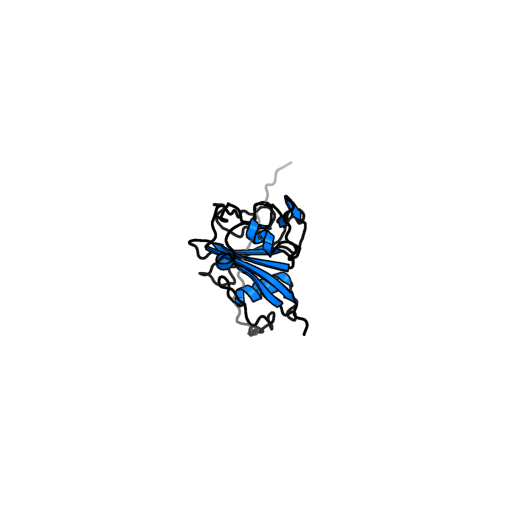00 92.69 175 LEU A CA 1
ATOM 1388 C C . LEU A 1 175 ? 12.181 6.018 3.028 1.00 92.69 175 LEU A C 1
ATOM 1390 O O . LEU A 1 175 ? 11.102 6.170 3.598 1.00 92.69 175 LEU A O 1
ATOM 1394 N N . ASP A 1 176 ? 13.119 6.957 3.063 1.00 94.44 176 ASP A N 1
ATOM 1395 C CA . ASP A 1 176 ? 13.101 8.197 3.843 1.00 94.44 176 ASP A CA 1
ATOM 1396 C C . ASP A 1 176 ? 12.795 9.456 3.011 1.00 94.44 176 ASP A C 1
ATOM 1398 O O . ASP A 1 176 ? 12.729 10.559 3.546 1.00 94.44 176 ASP A O 1
ATOM 1402 N N . ASN A 1 177 ? 12.596 9.300 1.701 1.00 96.75 177 ASN A N 1
ATOM 1403 C CA . ASN A 1 177 ? 12.377 10.394 0.753 1.00 96.75 177 ASN A CA 1
ATOM 1404 C C . ASN A 1 177 ? 11.119 10.142 -0.097 1.00 96.75 177 ASN A C 1
ATOM 1406 O O . ASN A 1 177 ? 11.112 10.368 -1.316 1.00 96.75 177 ASN A O 1
ATOM 1410 N N . CYS A 1 178 ? 10.074 9.616 0.542 1.00 97.88 178 CYS A N 1
ATOM 1411 C CA . CYS A 1 178 ? 8.814 9.231 -0.084 1.00 97.88 178 CYS A CA 1
ATOM 1412 C C . CYS A 1 178 ? 8.027 10.459 -0.562 1.00 97.88 178 CYS A C 1
ATOM 1414 O O . CYS A 1 178 ? 8.205 11.566 -0.051 1.00 97.88 178 CYS A O 1
ATOM 1416 N N . VAL A 1 179 ? 7.173 10.269 -1.569 1.00 97.56 179 VAL A N 1
ATOM 1417 C CA . VAL A 1 179 ? 6.381 11.337 -2.205 1.00 97.56 179 VAL A CA 1
ATOM 1418 C C . VAL A 1 179 ? 4.938 10.884 -2.357 1.00 97.56 179 VAL A C 1
ATOM 1420 O O . VAL A 1 179 ? 4.685 9.712 -2.615 1.00 97.56 179 VAL A O 1
ATOM 1423 N N . CYS A 1 180 ? 4.002 11.812 -2.193 1.00 98.00 180 CYS A N 1
ATOM 1424 C CA . CYS A 1 180 ? 2.590 11.592 -2.460 1.00 98.00 180 CYS A CA 1
ATOM 1425 C C . CYS A 1 180 ? 1.978 12.907 -2.957 1.00 98.00 180 CYS A C 1
ATOM 1427 O O . CYS A 1 180 ? 1.972 13.908 -2.242 1.00 98.00 180 CYS A O 1
ATOM 1429 N N . SER A 1 181 ? 1.552 12.931 -4.217 1.00 96.50 181 SER A N 1
ATOM 1430 C CA . SER A 1 181 ? 0.950 14.094 -4.863 1.00 96.50 181 SER A CA 1
ATOM 1431 C C . SER A 1 181 ? 0.032 13.647 -5.997 1.00 96.50 181 SER A C 1
ATOM 1433 O O . SER A 1 181 ? 0.449 12.901 -6.885 1.00 96.50 181 SER A O 1
ATOM 1435 N N . LYS A 1 182 ? -1.218 14.116 -5.965 1.00 96.44 182 LYS A N 1
ATOM 1436 C CA . LYS A 1 182 ? -2.267 13.744 -6.922 1.00 96.44 182 LYS A CA 1
ATOM 1437 C C . LYS A 1 182 ? -1.847 14.072 -8.352 1.00 96.44 182 LYS A C 1
ATOM 1439 O O . LYS A 1 182 ? -1.670 15.241 -8.683 1.00 96.44 182 LYS A O 1
ATOM 1444 N N . THR A 1 183 ? -1.765 13.051 -9.199 1.00 95.62 183 THR A N 1
ATOM 1445 C CA . THR A 1 183 ? -1.472 13.179 -10.632 1.00 95.62 183 THR A CA 1
ATOM 1446 C C . THR A 1 183 ? -2.398 12.279 -11.452 1.00 95.62 183 THR A C 1
ATOM 1448 O O . THR A 1 183 ? -3.235 12.798 -12.189 1.00 95.62 183 THR A O 1
ATOM 1451 N N . PHE A 1 184 ? -2.307 10.959 -11.270 1.00 97.19 184 PHE A N 1
ATOM 1452 C CA . PHE A 1 184 ? -2.987 9.944 -12.087 1.00 97.19 184 PHE A CA 1
ATOM 1453 C C . PHE A 1 184 ? -4.068 9.154 -11.345 1.00 97.19 184 PHE A C 1
ATOM 1455 O O . PHE A 1 184 ? -4.752 8.330 -11.949 1.00 97.19 184 PHE A O 1
ATOM 1462 N N . TYR A 1 185 ? -4.257 9.428 -10.056 1.00 98.31 185 TYR A N 1
ATOM 1463 C CA . TYR A 1 185 ? -5.403 8.973 -9.275 1.00 98.31 185 TYR A CA 1
ATOM 1464 C C . TYR A 1 185 ? -6.349 10.154 -8.998 1.00 98.31 185 TYR A C 1
ATOM 1466 O O . TYR A 1 185 ? -5.913 11.305 -8.956 1.00 98.31 185 TYR A O 1
ATOM 1474 N N . ASP A 1 186 ? -7.653 9.909 -8.868 1.00 97.94 186 ASP A N 1
ATOM 1475 C CA . ASP A 1 186 ? -8.699 10.944 -8.932 1.00 97.94 186 ASP A CA 1
ATOM 1476 C C . ASP A 1 186 ? -8.693 11.945 -7.763 1.00 97.94 186 ASP A C 1
ATOM 1478 O O . ASP A 1 186 ? -9.080 13.104 -7.940 1.00 97.94 186 ASP A O 1
ATOM 1482 N N . LYS A 1 187 ? -8.180 11.551 -6.595 1.00 98.25 187 LYS A N 1
ATOM 1483 C CA . LYS A 1 187 ? -8.118 12.380 -5.380 1.00 98.25 187 LYS A CA 1
ATOM 1484 C C . LYS A 1 187 ? -6.725 12.428 -4.764 1.00 98.25 187 LYS A C 1
ATOM 1486 O O . LYS A 1 187 ? -5.978 11.449 -4.775 1.00 98.25 187 LYS A O 1
ATOM 1491 N N . ALA A 1 188 ? -6.404 13.562 -4.146 1.00 98.12 188 ALA A N 1
ATOM 1492 C CA . ALA A 1 188 ? -5.258 13.656 -3.251 1.00 98.12 188 ALA A CA 1
ATOM 1493 C C . ALA A 1 188 ? -5.556 12.884 -1.963 1.00 98.12 188 ALA A C 1
ATOM 1495 O O . ALA A 1 188 ? -6.582 13.121 -1.334 1.00 98.12 188 ALA A O 1
ATOM 1496 N N . ILE A 1 189 ? -4.658 11.978 -1.573 1.00 98.19 189 ILE A N 1
ATOM 1497 C CA . ILE A 1 189 ? -4.770 11.223 -0.312 1.00 98.19 189 ILE A CA 1
ATOM 1498 C C . ILE A 1 189 ? -3.982 11.866 0.838 1.00 98.19 189 ILE A C 1
ATOM 1500 O O . ILE A 1 189 ? -4.050 11.393 1.967 1.00 98.19 189 ILE A O 1
ATOM 1504 N N . ARG A 1 190 ? -3.247 12.950 0.557 1.00 96.31 190 ARG A N 1
ATOM 1505 C CA . ARG A 1 190 ? -2.537 13.771 1.542 1.00 96.31 190 ARG A CA 1
ATOM 1506 C C . ARG A 1 190 ? -2.819 15.243 1.317 1.00 96.31 190 ARG A C 1
ATOM 1508 O O . ARG A 1 190 ? -2.871 15.698 0.176 1.00 96.31 190 ARG A O 1
ATOM 1515 N N . ASN A 1 191 ? -2.872 15.989 2.414 1.00 90.25 191 ASN A N 1
ATOM 1516 C CA . ASN A 1 191 ? -3.000 17.448 2.387 1.00 90.25 191 ASN A CA 1
ATOM 1517 C C . ASN A 1 191 ? -1.676 18.158 2.062 1.00 90.25 191 ASN A C 1
ATOM 1519 O O . ASN A 1 191 ? -1.678 19.309 1.639 1.00 90.25 191 ASN A O 1
ATOM 1523 N N . SER A 1 192 ? -0.542 17.483 2.265 1.00 89.50 192 SER A N 1
ATOM 1524 C CA . SER A 1 192 ? 0.794 18.023 2.020 1.00 89.50 192 SER A CA 1
ATOM 1525 C C . SER A 1 192 ? 1.488 17.265 0.896 1.00 89.50 192 SER A C 1
ATOM 1527 O O . SER A 1 192 ? 1.476 16.036 0.872 1.00 89.50 192 SER A O 1
ATOM 1529 N N . SER A 1 193 ? 2.144 18.002 -0.000 1.00 87.88 193 SER A N 1
ATOM 1530 C CA . SER A 1 193 ? 3.039 17.454 -1.026 1.00 87.88 193 SER A CA 1
ATOM 1531 C C . SER A 1 193 ? 4.494 17.346 -0.555 1.00 87.88 193 SER A C 1
ATOM 1533 O O . SER A 1 193 ? 5.381 17.028 -1.352 1.00 87.88 193 SER A O 1
ATOM 1535 N N . SER A 1 194 ? 4.771 17.664 0.715 1.00 93.81 194 SER A N 1
ATOM 1536 C CA . SER A 1 194 ? 6.103 17.513 1.294 1.00 93.81 194 SER A CA 1
ATOM 1537 C C . SER A 1 194 ? 6.533 16.050 1.292 1.00 93.81 194 SER A C 1
ATOM 1539 O O . SER A 1 194 ? 5.726 15.125 1.405 1.00 93.81 194 SER A O 1
ATOM 1541 N N . LYS A 1 195 ? 7.844 15.841 1.178 1.00 96.69 195 LYS A N 1
ATOM 1542 C CA . LYS A 1 195 ? 8.438 14.513 1.322 1.00 96.69 195 LYS A CA 1
ATOM 1543 C C . LYS A 1 195 ? 8.168 13.965 2.718 1.00 96.69 195 LYS A C 1
ATOM 1545 O O . LYS A 1 195 ? 8.092 14.726 3.680 1.00 96.69 195 LYS A O 1
ATOM 1550 N N . PHE A 1 196 ? 8.092 12.646 2.819 1.00 97.31 196 PHE A N 1
ATOM 1551 C CA . PHE A 1 196 ? 7.862 11.965 4.084 1.00 97.31 196 PHE A CA 1
ATOM 1552 C C . PHE A 1 196 ? 8.714 10.711 4.227 1.00 97.31 196 PHE A C 1
ATOM 1554 O O . PHE A 1 196 ? 9.347 10.236 3.281 1.00 97.31 196 PHE A O 1
ATOM 1561 N N . SER A 1 197 ? 8.688 10.163 5.434 1.00 96.94 197 SER A N 1
ATOM 1562 C CA . SER A 1 197 ? 9.378 8.935 5.794 1.00 96.94 197 SER A CA 1
ATOM 1563 C C . SER A 1 197 ? 8.439 8.003 6.557 1.00 96.94 197 SER A C 1
ATOM 1565 O O . SER A 1 197 ? 7.395 8.426 7.057 1.00 96.94 197 SER A O 1
ATOM 1567 N N . LEU A 1 198 ? 8.782 6.718 6.588 1.00 96.38 198 LEU A N 1
ATOM 1568 C CA . LEU A 1 198 ? 7.931 5.661 7.137 1.00 96.38 198 LEU A CA 1
ATOM 1569 C C . LEU A 1 198 ? 8.290 5.381 8.602 1.00 96.38 198 LEU A C 1
ATOM 1571 O O . LEU A 1 198 ? 9.469 5.260 8.930 1.00 96.38 198 LEU A O 1
ATOM 1575 N N . GLU A 1 199 ? 7.304 5.213 9.474 1.00 98.06 199 GLU A N 1
ATOM 1576 C CA . GLU A 1 199 ? 7.514 4.553 10.770 1.00 98.06 199 GLU A CA 1
ATOM 1577 C C . GLU A 1 199 ? 7.600 3.033 10.573 1.00 98.06 199 GLU A C 1
ATOM 1579 O O . GLU A 1 199 ? 8.578 2.400 10.962 1.00 98.06 199 GLU A O 1
ATOM 1584 N N . ASP A 1 200 ? 6.608 2.465 9.882 1.00 98.44 200 ASP A N 1
ATOM 1585 C CA . ASP A 1 200 ? 6.585 1.078 9.422 1.00 98.44 200 ASP A CA 1
ATOM 1586 C C . ASP A 1 200 ? 5.729 0.967 8.145 1.00 98.44 200 ASP A C 1
ATOM 1588 O O . ASP A 1 200 ? 5.014 1.897 7.762 1.00 98.44 200 ASP A O 1
ATOM 1592 N N . TYR A 1 201 ? 5.801 -0.173 7.465 1.00 98.69 201 TYR A N 1
ATOM 1593 C CA . TYR A 1 201 ? 4.869 -0.518 6.395 1.00 98.69 201 TYR A CA 1
ATOM 1594 C C . TYR A 1 201 ? 4.673 -2.030 6.305 1.00 98.69 201 TYR A C 1
ATOM 1596 O O . TYR A 1 201 ? 5.579 -2.820 6.582 1.00 98.69 201 TYR A O 1
ATOM 1604 N N . GLU A 1 202 ? 3.479 -2.439 5.905 1.00 98.88 202 GLU A N 1
ATOM 1605 C CA . GLU A 1 202 ? 3.072 -3.831 5.775 1.00 98.88 202 GLU A CA 1
ATOM 1606 C C . GLU A 1 202 ? 2.535 -4.082 4.368 1.00 98.88 202 GLU A C 1
ATOM 1608 O O . GLU A 1 202 ? 1.865 -3.232 3.784 1.00 98.88 202 GLU A O 1
ATOM 1613 N N . ILE A 1 203 ? 2.826 -5.258 3.815 1.00 98.81 203 ILE A N 1
ATOM 1614 C CA . ILE A 1 203 ? 2.240 -5.702 2.550 1.00 98.81 203 ILE A CA 1
ATOM 1615 C C . ILE A 1 203 ? 1.536 -7.023 2.797 1.00 98.81 203 ILE A C 1
ATOM 1617 O O . ILE A 1 203 ? 2.136 -7.996 3.273 1.00 98.81 203 ILE A O 1
ATOM 1621 N N . PHE A 1 204 ? 0.257 -7.046 2.451 1.00 98.44 204 PHE A N 1
ATOM 1622 C CA . PHE A 1 204 ? -0.601 -8.213 2.537 1.00 98.44 204 PHE A CA 1
ATOM 1623 C C . PHE A 1 204 ? -0.896 -8.719 1.137 1.00 98.44 204 PHE A C 1
ATOM 1625 O O . PHE A 1 204 ? -1.298 -7.941 0.280 1.00 98.44 204 PHE A O 1
ATOM 1632 N N . GLN A 1 205 ? -0.735 -10.018 0.914 1.00 97.38 205 GLN A N 1
ATOM 1633 C CA . GLN A 1 205 ? -1.330 -10.680 -0.236 1.00 97.38 205 GLN A CA 1
ATOM 1634 C C . GLN A 1 205 ? -2.766 -11.070 0.112 1.00 97.38 205 GLN A C 1
ATOM 1636 O O . GLN A 1 205 ? -3.016 -11.659 1.167 1.00 97.38 205 GLN A O 1
ATOM 1641 N N . ILE A 1 206 ? -3.692 -10.730 -0.774 1.00 92.94 206 ILE A N 1
ATOM 1642 C CA . ILE A 1 206 ? -5.117 -10.978 -0.624 1.00 92.94 206 ILE A CA 1
ATOM 1643 C C . ILE A 1 206 ? -5.468 -12.255 -1.374 1.00 92.94 206 ILE A C 1
ATOM 1645 O O . ILE A 1 206 ? -5.235 -12.369 -2.576 1.00 92.94 206 ILE A O 1
ATOM 1649 N N . THR A 1 207 ? -6.042 -13.224 -0.669 1.00 87.62 207 THR A N 1
ATOM 1650 C CA . THR A 1 207 ? -6.529 -14.467 -1.279 1.00 87.62 207 THR A CA 1
ATOM 1651 C C . THR A 1 207 ? -7.999 -14.662 -0.959 1.00 87.62 207 THR A C 1
ATOM 1653 O O . THR A 1 207 ? -8.398 -14.588 0.207 1.00 87.62 207 THR A O 1
ATOM 1656 N N . LYS A 1 208 ? -8.813 -14.917 -1.989 1.00 82.00 208 LYS A N 1
ATOM 1657 C CA . LYS A 1 208 ? -10.225 -15.274 -1.815 1.00 82.00 208 LYS A CA 1
ATOM 1658 C C . LYS A 1 208 ? -10.306 -16.646 -1.145 1.00 82.00 208 LYS A C 1
ATOM 1660 O O . LYS A 1 208 ? -9.706 -17.602 -1.633 1.00 82.00 208 LYS A O 1
ATOM 1665 N N . LYS A 1 209 ? -11.047 -16.752 -0.044 1.00 73.44 209 LYS A N 1
ATOM 1666 C CA . LYS A 1 209 ? -11.406 -18.042 0.548 1.00 73.44 209 LYS A CA 1
ATOM 1667 C C . LYS A 1 209 ? -12.609 -18.595 -0.202 1.00 73.44 209 LYS A C 1
ATOM 1669 O O . LYS A 1 209 ? -13.642 -17.932 -0.296 1.00 73.44 209 LYS A O 1
ATOM 1674 N N . ILE A 1 210 ? -12.447 -19.793 -0.744 1.00 64.81 210 ILE A N 1
ATOM 1675 C CA . ILE A 1 210 ? -13.546 -20.609 -1.250 1.00 64.81 210 ILE A CA 1
ATOM 1676 C C . ILE A 1 210 ? -13.880 -21.568 -0.108 1.00 64.81 210 ILE A C 1
ATOM 1678 O O . ILE A 1 210 ? -12.988 -22.272 0.366 1.00 64.81 210 ILE A O 1
ATOM 1682 N N . PHE A 1 211 ? -15.114 -21.504 0.382 1.00 60.03 211 PHE A N 1
ATOM 1683 C CA . PHE A 1 211 ? -15.651 -22.453 1.353 1.00 60.03 211 PHE A CA 1
ATOM 1684 C C . PHE A 1 211 ? -16.476 -23.508 0.627 1.00 60.03 211 PHE A C 1
ATOM 1686 O O . PHE A 1 211 ? -17.120 -23.133 -0.380 1.00 60.03 211 PHE A O 1
#

Solvent-accessible surface area (backbone atoms only — not comparable to full-atom values): 12155 Å² total; per-residue (Å²): 142,80,90,81,84,87,82,85,83,84,83,81,83,81,87,78,82,92,76,82,92,75,88,75,80,84,73,69,82,75,80,68,66,60,45,64,61,90,73,62,87,54,96,84,58,56,63,65,55,54,44,53,55,50,43,68,76,53,74,74,62,46,84,51,23,52,42,61,45,68,74,45,39,28,91,81,64,49,51,32,21,66,49,42,49,77,70,42,46,75,42,41,33,30,40,39,43,34,34,35,49,98,55,58,43,31,39,36,36,38,40,64,54,61,40,53,67,80,62,48,57,46,67,39,73,82,32,35,38,32,21,45,44,77,89,49,65,78,86,73,43,41,82,18,40,48,71,43,32,64,41,32,32,37,18,40,59,70,29,35,77,28,34,26,93,41,39,36,36,34,21,46,84,62,30,58,57,15,40,35,39,63,72,40,35,76,44,62,62,57,97,57,69,63,70,40,38,58,67,37,38,37,31,24,38,55,43,79,57,84,130

Organism: Rhizophagus irregularis (strain DAOM 181602 / DAOM 197198 / MUCL 43194) (NCBI:txid747089)

Nearest PDB structures (foldseek):
  7obp-assembly6_F  TM=8.396E-01  e=1.698E-07  Homo sapiens
  4acj-assembly1_A  TM=7.844E-01  e=2.918E-08  Danio rerio
  7obp-assembly1_A  TM=8.057E-01  e=1.207E-07  Homo sapiens
  8ar9-assembly1_A  TM=7.710E-01  e=3.662E-08  Homo sapiens
  7obp-assembly5_E  TM=7.851E-01  e=2.013E-07  Homo sapiens

InterPro domains:
  IPR006571 TLDc domain [PF07534] (40-206)
  IPR006571 TLDc domain [PS51886] (43-207)
  IPR006571 TLDc domain [SM00584] (42-207)

Secondary structure (DSSP, 8-state):
----PPPPPP--------------------------------SSS-HHHHHHHHHHHHTT-TT-EEEEEEEEEHHHH-S-HHHHHHHHBT--SEEEEEEETTSSEEEEEEE-S-B--SSSEE--SS-EEEEEETTS-GGG-EEEEBS-GGGSEE--TTEEEEETTTTEEEESTTS-SBB---SSBSS-S-S--S-B-EEEEEEEEEEEEP-